Protein AF-A0AAX2A7J3-F1 (afdb_monomer_lite)

Radius of gyration: 25.39 Å; chains: 1; bounding box: 87×51×81 Å

Structure (mmCIF, N/CA/C/O backbone):
data_AF-A0AAX2A7J3-F1
#
_entry.id   AF-A0AAX2A7J3-F1
#
loop_
_atom_site.group_PDB
_atom_site.id
_atom_site.type_symbol
_atom_site.label_atom_id
_atom_site.label_alt_id
_atom_site.label_comp_id
_atom_site.label_asym_id
_atom_site.label_entity_id
_atom_site.label_seq_id
_atom_site.pdbx_PDB_ins_code
_atom_site.Cartn_x
_atom_site.Cartn_y
_atom_site.Cartn_z
_atom_site.occupancy
_atom_site.B_iso_or_equiv
_atom_site.auth_seq_id
_atom_site.auth_comp_id
_atom_site.auth_asym_id
_atom_site.auth_atom_id
_atom_site.pdbx_PDB_model_num
ATOM 1 N N . MET A 1 1 ? 52.598 5.530 -45.766 1.00 36.16 1 MET A N 1
ATOM 2 C CA . MET A 1 1 ? 51.346 6.027 -45.160 1.00 36.16 1 MET A CA 1
ATOM 3 C C . MET A 1 1 ? 50.461 4.799 -44.988 1.00 36.16 1 MET A C 1
ATOM 5 O O . MET A 1 1 ? 49.887 4.351 -45.965 1.00 36.16 1 MET A O 1
ATOM 9 N N . ASN A 1 2 ? 50.517 4.153 -43.818 1.00 30.20 2 ASN A N 1
ATOM 10 C CA . ASN A 1 2 ? 49.844 2.875 -43.555 1.00 30.20 2 ASN A CA 1
ATOM 11 C C . ASN A 1 2 ? 48.556 3.151 -42.785 1.00 30.20 2 ASN A C 1
ATOM 13 O O . ASN A 1 2 ? 48.615 3.676 -41.677 1.00 30.20 2 ASN A O 1
ATOM 17 N N . ILE A 1 3 ? 47.421 2.811 -43.386 1.00 36.00 3 ILE A N 1
ATOM 18 C CA . ILE A 1 3 ? 46.110 2.856 -42.745 1.00 36.00 3 ILE A CA 1
ATOM 19 C C . ILE A 1 3 ? 45.768 1.405 -42.419 1.00 36.00 3 ILE A C 1
ATOM 21 O O . ILE A 1 3 ? 45.544 0.596 -43.314 1.00 36.00 3 ILE A O 1
ATOM 25 N N . THR A 1 4 ? 45.839 1.058 -41.140 1.00 36.88 4 THR A N 1
ATOM 26 C CA . THR A 1 4 ? 45.544 -0.280 -40.629 1.00 36.88 4 THR A CA 1
ATOM 27 C C . THR A 1 4 ? 44.027 -0.445 -40.543 1.00 36.88 4 THR A C 1
ATOM 29 O O . THR A 1 4 ? 43.375 0.207 -39.727 1.00 36.88 4 THR A O 1
ATOM 32 N N . GLU A 1 5 ? 43.449 -1.298 -41.387 1.00 43.00 5 GLU A N 1
ATOM 33 C CA . GLU A 1 5 ? 42.042 -1.693 -41.294 1.00 43.00 5 GLU A CA 1
ATOM 34 C C . GLU A 1 5 ? 41.822 -2.505 -40.013 1.00 43.00 5 GLU A C 1
ATOM 36 O O . GLU A 1 5 ? 42.330 -3.615 -39.851 1.00 43.00 5 GLU A O 1
ATOM 41 N N . THR A 1 6 ? 41.069 -1.939 -39.071 1.00 39.34 6 THR A N 1
ATOM 42 C CA . THR A 1 6 ? 40.671 -2.643 -37.850 1.00 39.34 6 THR A CA 1
ATOM 43 C C . THR A 1 6 ? 39.382 -3.402 -38.155 1.00 39.34 6 THR A C 1
ATOM 45 O O . THR A 1 6 ? 38.297 -2.826 -38.149 1.00 39.34 6 THR A O 1
ATOM 48 N N . GLN A 1 7 ? 39.497 -4.692 -38.477 1.00 37.75 7 GLN A N 1
ATOM 49 C CA . GLN A 1 7 ? 38.345 -5.582 -38.632 1.00 37.75 7 GLN A CA 1
ATOM 50 C C . GLN A 1 7 ? 37.614 -5.728 -37.289 1.00 37.75 7 GLN A C 1
ATOM 52 O O . GLN A 1 7 ? 38.127 -6.335 -36.347 1.00 37.75 7 GLN A O 1
ATOM 57 N N . GLN A 1 8 ? 36.393 -5.198 -37.210 1.00 36.69 8 GLN A N 1
ATOM 58 C CA . GLN A 1 8 ? 35.443 -5.525 -36.151 1.00 36.69 8 GLN A CA 1
ATOM 59 C C . GLN A 1 8 ? 35.033 -6.995 -36.295 1.00 36.69 8 GLN A C 1
ATOM 61 O O . GLN A 1 8 ? 34.306 -7.372 -37.214 1.00 36.69 8 GLN A O 1
ATOM 66 N N . ARG A 1 9 ? 35.513 -7.846 -35.384 1.00 29.83 9 ARG A N 1
ATOM 67 C CA . ARG A 1 9 ? 34.986 -9.202 -35.219 1.00 29.83 9 ARG A CA 1
ATOM 68 C C . ARG A 1 9 ? 33.617 -9.110 -34.551 1.00 29.83 9 ARG A C 1
ATOM 70 O O . ARG A 1 9 ? 33.530 -8.883 -33.349 1.00 29.83 9 ARG A O 1
ATOM 77 N N . TYR A 1 10 ? 32.560 -9.321 -35.326 1.00 32.53 10 TYR A N 1
ATOM 78 C CA . TYR A 1 10 ? 31.273 -9.727 -34.778 1.00 32.53 10 TYR A CA 1
ATOM 79 C C . TYR A 1 10 ? 31.394 -11.173 -34.298 1.00 32.53 10 TYR A C 1
ATOM 81 O O . TYR A 1 10 ? 31.483 -12.101 -35.102 1.00 32.53 10 TYR A O 1
ATOM 89 N N . THR A 1 11 ? 31.421 -11.373 -32.984 1.00 35.81 11 THR A N 1
ATOM 90 C CA . THR A 1 11 ? 31.254 -12.702 -32.395 1.00 35.81 11 THR A CA 1
ATOM 91 C C . THR A 1 11 ? 29.778 -13.081 -32.515 1.00 35.81 11 THR A C 1
ATOM 93 O O . THR A 1 11 ? 28.933 -12.570 -31.784 1.00 35.81 11 THR A O 1
ATOM 96 N N . SER A 1 12 ? 29.450 -13.951 -33.469 1.00 36.78 12 SER A N 1
ATOM 97 C CA . SER A 1 12 ? 28.151 -14.617 -33.532 1.00 36.78 12 SER A CA 1
ATOM 98 C C . SER A 1 12 ? 28.036 -15.590 -32.358 1.00 36.78 12 SER A C 1
ATOM 100 O O . SER A 1 12 ? 28.704 -16.626 -32.351 1.00 36.78 12 SER A O 1
ATOM 102 N N . TYR A 1 13 ? 27.197 -15.288 -31.371 1.00 36.50 13 TYR A N 1
ATOM 103 C CA . TYR A 1 13 ? 26.818 -16.285 -30.376 1.00 36.50 13 TYR A CA 1
ATOM 104 C C . TYR A 1 13 ? 25.840 -17.265 -31.028 1.00 36.50 13 TYR A C 1
ATOM 106 O O . TYR A 1 13 ? 24.673 -16.947 -31.243 1.00 36.50 13 TYR A O 1
ATOM 114 N N . GLN A 1 14 ? 26.327 -18.458 -31.377 1.00 34.16 14 GLN A N 1
ATOM 115 C CA . GLN A 1 14 ? 25.453 -19.607 -31.583 1.00 34.16 14 GLN A CA 1
ATOM 116 C C . GLN A 1 14 ? 24.886 -20.005 -30.218 1.00 34.16 14 GLN A C 1
ATOM 118 O O . GLN A 1 14 ? 25.623 -20.436 -29.331 1.00 34.16 14 GLN A O 1
ATOM 123 N N . THR A 1 15 ? 23.578 -19.852 -30.037 1.00 35.06 15 THR A N 1
ATOM 124 C CA . THR A 1 15 ? 22.843 -20.438 -28.917 1.00 35.06 15 THR A CA 1
ATOM 125 C C . THR A 1 15 ? 22.828 -21.953 -29.087 1.00 35.06 15 THR A C 1
ATOM 127 O O . THR A 1 15 ? 22.028 -22.521 -29.828 1.00 35.06 15 THR A O 1
ATOM 130 N N . GLN A 1 16 ? 23.747 -22.622 -28.399 1.00 32.16 16 GLN A N 1
ATOM 131 C CA . GLN A 1 16 ? 23.696 -24.059 -28.192 1.00 32.16 16 GLN A CA 1
ATOM 132 C C . GLN A 1 16 ? 22.588 -24.330 -27.163 1.00 32.16 16 GLN A C 1
ATOM 134 O O . GLN A 1 16 ? 22.685 -23.918 -26.007 1.00 32.16 16 GLN A O 1
ATOM 139 N N . SER A 1 17 ? 21.494 -24.956 -27.603 1.00 37.44 17 SER A N 1
ATOM 140 C CA . SER A 1 17 ? 20.408 -25.409 -26.729 1.00 37.44 17 SER A CA 1
ATOM 141 C C . SER A 1 17 ? 20.932 -26.519 -25.818 1.00 37.44 17 SER A C 1
ATOM 143 O O . SER A 1 17 ? 20.952 -27.691 -26.187 1.00 37.44 17 SER A O 1
ATOM 145 N N . ASN A 1 18 ? 21.382 -26.140 -24.624 1.00 32.19 18 ASN A N 1
ATOM 146 C CA . ASN A 1 18 ? 21.523 -27.068 -23.515 1.00 32.19 18 ASN A CA 1
ATOM 147 C C . ASN A 1 18 ? 20.191 -27.086 -22.775 1.00 32.19 18 ASN A C 1
ATOM 149 O O . ASN A 1 18 ? 19.849 -26.163 -22.038 1.00 32.19 18 ASN A O 1
ATOM 153 N N . ASN A 1 19 ? 19.431 -28.148 -23.015 1.00 43.03 19 ASN A N 1
ATOM 154 C CA . ASN A 1 19 ? 18.219 -28.472 -22.287 1.00 43.03 19 ASN A CA 1
ATOM 155 C C . ASN A 1 19 ? 18.612 -28.934 -20.868 1.00 43.03 19 ASN A C 1
ATOM 157 O O . ASN A 1 19 ? 18.653 -30.125 -20.580 1.00 43.03 19 ASN A O 1
ATOM 161 N N . SER A 1 20 ? 18.978 -27.984 -20.006 1.00 37.81 20 SER A N 1
ATOM 162 C CA . SER A 1 20 ? 19.093 -28.192 -18.564 1.00 37.81 20 SER A CA 1
ATOM 163 C C . SER A 1 20 ? 17.953 -27.444 -17.904 1.00 37.81 20 SER A C 1
ATOM 165 O O . SER A 1 20 ? 17.967 -26.219 -17.801 1.00 37.81 20 SER A O 1
ATOM 167 N N . THR A 1 21 ? 16.956 -28.198 -17.458 1.00 44.00 21 THR A N 1
ATOM 168 C CA . THR A 1 21 ? 15.844 -27.737 -16.630 1.00 44.00 21 THR A CA 1
ATOM 169 C C . THR A 1 21 ? 16.360 -27.373 -15.234 1.00 44.00 21 THR A C 1
ATOM 171 O O . THR A 1 21 ? 16.051 -28.032 -14.244 1.00 44.00 21 THR A O 1
ATOM 174 N N . SER A 1 22 ? 17.184 -26.333 -15.132 1.00 41.88 22 SER A N 1
ATOM 175 C CA . SER A 1 22 ? 17.514 -25.720 -13.849 1.00 41.88 22 SER A CA 1
ATOM 176 C C . SER A 1 22 ? 16.306 -24.899 -13.421 1.00 41.88 22 SER A C 1
ATOM 178 O O . SER A 1 22 ? 16.156 -23.743 -13.809 1.00 41.88 22 SER A O 1
ATOM 180 N N . LYS A 1 23 ? 15.404 -25.530 -12.663 1.00 42.16 23 LYS A N 1
ATOM 181 C CA . LYS A 1 23 ? 14.334 -24.832 -11.949 1.00 42.16 23 LYS A CA 1
ATOM 182 C C . LYS A 1 23 ? 14.995 -23.802 -11.032 1.00 42.16 23 LYS A C 1
ATOM 184 O O . LYS A 1 23 ? 15.674 -24.166 -10.076 1.00 42.16 23 LYS A O 1
ATOM 189 N N . THR A 1 24 ? 14.844 -22.525 -11.357 1.00 41.91 24 THR A N 1
ATOM 190 C CA . THR A 1 24 ? 15.191 -21.426 -10.459 1.00 41.91 24 THR A CA 1
ATOM 191 C C . THR A 1 24 ? 14.383 -21.569 -9.172 1.00 41.91 24 THR A C 1
ATOM 193 O O . THR A 1 24 ? 13.208 -21.928 -9.210 1.00 41.91 24 THR A O 1
ATOM 196 N N . GLN A 1 25 ? 15.014 -21.295 -8.031 1.00 42.62 25 GLN A N 1
ATOM 197 C CA . GLN A 1 25 ? 14.431 -21.443 -6.691 1.00 42.62 25 GLN A CA 1
ATOM 198 C C . GLN A 1 25 ? 13.072 -20.724 -6.556 1.00 42.62 25 GLN A C 1
ATOM 200 O O . GLN A 1 25 ? 12.123 -21.296 -6.034 1.00 42.62 25 GLN A O 1
ATOM 205 N N . SER A 1 26 ? 12.928 -19.574 -7.225 1.00 44.47 26 SER A N 1
ATOM 206 C CA . SER A 1 26 ? 11.675 -18.814 -7.358 1.00 44.47 26 SER A CA 1
ATOM 207 C C . SER A 1 26 ? 10.481 -19.609 -7.923 1.00 44.47 26 SER A C 1
ATOM 209 O O . SER A 1 26 ? 9.350 -19.374 -7.503 1.00 44.47 26 SER A O 1
ATOM 211 N N . ASN A 1 27 ? 10.694 -20.578 -8.823 1.00 42.53 27 ASN A N 1
ATOM 212 C CA . ASN A 1 27 ? 9.605 -21.416 -9.341 1.00 42.53 27 ASN A CA 1
ATOM 213 C C . ASN A 1 27 ? 9.184 -22.514 -8.353 1.00 42.53 27 ASN A C 1
ATOM 215 O O . ASN A 1 27 ? 8.027 -22.934 -8.372 1.00 42.53 27 ASN A O 1
ATOM 219 N N . ASN A 1 28 ? 10.102 -22.994 -7.509 1.00 44.81 28 ASN A N 1
ATOM 220 C CA . ASN A 1 28 ? 9.782 -23.984 -6.479 1.00 44.81 28 ASN A CA 1
ATOM 221 C C . ASN A 1 28 ? 9.029 -23.340 -5.308 1.00 44.81 28 ASN A C 1
ATOM 223 O O . ASN A 1 28 ? 8.102 -23.951 -4.782 1.00 44.81 28 ASN A O 1
ATOM 227 N N . ASP A 1 29 ? 9.362 -22.099 -4.957 1.00 47.31 29 ASP A N 1
ATOM 228 C CA . ASP A 1 29 ? 8.684 -21.364 -3.884 1.00 47.31 29 ASP A CA 1
ATOM 229 C C . ASP A 1 29 ? 7.237 -21.012 -4.289 1.00 47.31 29 ASP A C 1
ATOM 231 O O . ASP A 1 29 ? 6.301 -21.222 -3.522 1.00 47.31 29 ASP A O 1
ATOM 235 N N . PHE A 1 30 ? 7.009 -20.632 -5.554 1.00 48.50 30 PHE A N 1
ATOM 236 C CA . PHE A 1 30 ? 5.653 -20.413 -6.078 1.00 48.50 30 PHE A CA 1
ATOM 237 C C . PHE A 1 30 ? 4.845 -21.715 -6.226 1.00 48.50 30 PHE A C 1
ATOM 239 O O . PHE A 1 30 ? 3.660 -21.756 -5.901 1.00 48.50 30 PHE A O 1
ATOM 246 N N . SER A 1 31 ? 5.478 -22.803 -6.686 1.00 44.31 31 SER A N 1
ATOM 247 C CA . SER A 1 31 ? 4.795 -24.098 -6.852 1.00 44.31 31 SER A CA 1
ATOM 248 C C . SER A 1 31 ? 4.441 -24.747 -5.514 1.00 44.31 31 SER A C 1
ATOM 250 O O . SER A 1 31 ? 3.389 -25.362 -5.406 1.00 44.31 31 SER A O 1
ATOM 252 N N . SER A 1 32 ? 5.275 -24.581 -4.485 1.00 47.34 32 SER A N 1
ATOM 253 C CA . SER A 1 32 ? 4.999 -25.102 -3.139 1.00 47.34 32 SER A CA 1
ATOM 254 C C . SER A 1 32 ? 3.918 -24.299 -2.408 1.00 47.34 32 SER A C 1
ATOM 256 O O . SER A 1 32 ? 3.097 -24.884 -1.701 1.00 47.34 32 SER A O 1
ATOM 258 N N . ALA A 1 33 ? 3.839 -22.983 -2.635 1.00 50.56 33 ALA A N 1
ATOM 259 C CA . ALA A 1 33 ? 2.702 -22.174 -2.195 1.00 50.56 33 ALA A CA 1
ATOM 260 C C . ALA A 1 33 ? 1.387 -22.612 -2.874 1.00 50.56 33 ALA A C 1
ATOM 262 O O . ALA A 1 33 ? 0.342 -22.657 -2.225 1.00 50.56 33 ALA A O 1
ATOM 263 N N . LEU A 1 34 ? 1.447 -22.998 -4.154 1.00 45.81 34 LEU A N 1
ATOM 264 C CA . LEU A 1 34 ? 0.300 -23.493 -4.921 1.00 45.81 34 LEU A CA 1
ATOM 265 C C . LEU A 1 34 ? -0.106 -24.938 -4.550 1.00 45.81 34 LEU A C 1
ATOM 267 O O . LEU A 1 34 ? -1.293 -25.237 -4.480 1.00 45.81 34 LEU A O 1
ATOM 271 N N . GLU A 1 35 ? 0.841 -25.832 -4.254 1.00 45.25 35 GLU A N 1
ATOM 272 C CA . GLU A 1 35 ? 0.550 -27.199 -3.776 1.00 45.25 35 GLU A CA 1
ATOM 273 C C . GLU A 1 35 ? -0.066 -27.196 -2.370 1.00 45.25 35 GLU A C 1
ATOM 275 O O . GLU A 1 35 ? -1.023 -27.928 -2.106 1.00 45.25 35 GLU A O 1
ATOM 280 N N . ASN A 1 36 ? 0.412 -26.321 -1.477 1.00 50.69 36 ASN A N 1
ATOM 281 C CA . ASN A 1 36 ? -0.233 -26.118 -0.180 1.00 50.69 36 ASN A CA 1
ATOM 282 C C . ASN A 1 36 ? -1.675 -25.603 -0.343 1.00 50.69 36 ASN A C 1
ATOM 284 O O . ASN A 1 36 ? -2.547 -26.001 0.424 1.00 50.69 36 ASN A O 1
ATOM 288 N N . PHE A 1 37 ? -1.956 -24.787 -1.365 1.00 48.94 37 PHE A N 1
ATOM 289 C CA . PHE A 1 37 ? -3.303 -24.295 -1.672 1.00 48.94 37 PHE A CA 1
ATOM 290 C C . PHE A 1 37 ? -4.277 -25.418 -2.080 1.00 48.94 37 PHE A C 1
ATOM 292 O O . PHE A 1 37 ? -5.423 -25.425 -1.627 1.00 48.94 37 PHE A O 1
ATOM 299 N N . GLU A 1 38 ? -3.835 -26.412 -2.861 1.00 46.06 38 GLU A N 1
ATOM 300 C CA . GLU A 1 38 ? -4.679 -27.573 -3.199 1.00 46.06 38 GLU A CA 1
ATOM 301 C C . GLU A 1 38 ? -4.944 -28.484 -1.990 1.00 46.06 38 GLU A C 1
ATOM 303 O O . GLU A 1 38 ? -6.054 -29.000 -1.837 1.00 46.06 38 GLU A O 1
ATOM 308 N N . SER A 1 39 ? -3.973 -28.616 -1.079 1.00 43.72 39 SER A N 1
ATOM 309 C CA . SER A 1 39 ? -4.133 -29.375 0.169 1.00 43.72 39 SER A CA 1
ATOM 310 C C . SER A 1 39 ? -5.237 -28.805 1.073 1.00 43.72 39 SER A C 1
ATOM 312 O O . SER A 1 39 ? -5.936 -29.573 1.732 1.00 43.72 39 SER A O 1
ATOM 314 N N . TYR A 1 40 ? -5.441 -27.482 1.098 1.00 43.81 40 TYR A N 1
ATOM 315 C CA . TYR A 1 40 ? -6.506 -26.858 1.898 1.00 43.81 40 TYR A CA 1
ATOM 316 C C . TYR A 1 40 ? -7.909 -27.024 1.291 1.00 43.81 40 TYR A C 1
ATOM 318 O O . TYR A 1 40 ? -8.887 -27.022 2.037 1.00 43.81 40 TYR A O 1
ATOM 326 N N . LYS A 1 41 ? -8.037 -27.235 -0.031 1.00 46.09 41 LYS A N 1
ATOM 327 C CA . LYS A 1 41 ? -9.340 -27.507 -0.675 1.00 46.09 41 LYS A CA 1
ATOM 328 C C . LYS A 1 41 ? -9.896 -28.905 -0.375 1.00 46.09 41 LYS A C 1
ATOM 330 O O . LYS A 1 41 ? -11.092 -29.127 -0.559 1.00 46.09 41 LYS A O 1
ATOM 335 N N . ALA A 1 42 ? -9.068 -29.851 0.074 1.00 47.66 42 ALA A N 1
ATOM 336 C CA . ALA A 1 42 ? -9.488 -31.242 0.261 1.00 47.66 42 ALA A CA 1
ATOM 337 C C . ALA A 1 42 ? -10.238 -31.505 1.584 1.00 47.66 42 ALA A C 1
ATOM 339 O O . ALA A 1 42 ? -11.001 -32.468 1.667 1.00 47.66 42 ALA A O 1
ATOM 340 N N . GLU A 1 43 ? -10.089 -30.651 2.602 1.00 45.16 43 GLU A N 1
ATOM 341 C CA . GLU A 1 43 ? -10.699 -30.854 3.923 1.00 45.16 43 GLU A CA 1
ATOM 342 C C . GLU A 1 43 ? -11.678 -29.736 4.303 1.00 45.16 43 GLU A C 1
ATOM 344 O O . GLU A 1 43 ? -11.429 -28.963 5.223 1.00 45.16 43 GLU A O 1
ATOM 349 N N . LYS A 1 44 ? -12.813 -29.692 3.590 1.00 49.75 44 LYS A N 1
ATOM 350 C CA . LYS A 1 44 ? -14.176 -29.298 4.029 1.00 49.75 44 LYS A CA 1
ATOM 351 C C . LYS A 1 44 ? -14.910 -28.588 2.889 1.00 49.75 44 LYS A C 1
ATOM 353 O O . LYS A 1 44 ? -14.643 -27.431 2.614 1.00 49.75 44 LYS A O 1
ATOM 358 N N . SER A 1 45 ? -15.935 -29.225 2.330 1.00 39.66 45 SER A N 1
ATOM 359 C CA . SER A 1 45 ? -17.169 -28.496 2.004 1.00 39.66 45 SER A CA 1
ATOM 360 C C . SER A 1 45 ? -18.333 -29.476 1.877 1.00 39.66 45 SER A C 1
ATOM 362 O O . SER A 1 45 ? -18.548 -30.135 0.860 1.00 39.66 45 SER A O 1
ATOM 364 N N . THR A 1 46 ? -19.102 -29.593 2.956 1.00 46.50 46 THR A N 1
ATOM 365 C CA . THR A 1 46 ? -20.539 -29.849 2.856 1.00 46.50 46 THR A CA 1
ATOM 366 C C . THR A 1 46 ? -21.208 -28.500 2.621 1.00 46.50 46 THR A C 1
ATOM 368 O O . THR A 1 46 ? -21.408 -27.778 3.591 1.00 46.50 46 THR A O 1
ATOM 371 N N . LYS A 1 47 ? -21.510 -28.185 1.349 1.00 51.75 47 LYS A N 1
ATOM 372 C CA . LYS A 1 47 ? -22.388 -27.099 0.859 1.00 51.75 47 LYS A CA 1
ATOM 373 C C . LYS A 1 47 ? -22.552 -25.919 1.833 1.00 51.75 47 LYS A C 1
ATOM 375 O O . LYS A 1 47 ? -23.553 -25.858 2.549 1.00 51.75 47 LYS A O 1
ATOM 380 N N . ALA A 1 48 ? -21.600 -24.990 1.816 1.00 49.56 48 ALA A N 1
ATOM 381 C CA . ALA A 1 48 ? -21.819 -23.641 2.325 1.00 49.56 48 ALA A CA 1
ATOM 382 C C . ALA A 1 48 ? -22.480 -22.774 1.237 1.00 49.56 48 ALA A C 1
ATOM 384 O O . ALA A 1 48 ? -22.474 -23.111 0.051 1.00 49.56 48 ALA A O 1
ATOM 385 N N . ASP A 1 49 ? -23.142 -21.702 1.658 1.00 51.78 49 ASP A N 1
ATOM 386 C CA . ASP A 1 49 ? -23.877 -20.788 0.789 1.00 51.78 49 ASP A CA 1
ATOM 387 C C . ASP A 1 49 ? -22.902 -20.117 -0.198 1.00 51.78 49 ASP A C 1
ATOM 389 O O . ASP A 1 49 ? -21.875 -19.584 0.209 1.00 51.78 49 ASP A O 1
ATOM 393 N N . SER A 1 50 ? -23.195 -20.125 -1.502 1.00 55.94 50 SER A N 1
ATOM 394 C CA . SER A 1 50 ? -22.249 -19.712 -2.570 1.00 55.94 50 SER A CA 1
ATOM 395 C C . SER A 1 50 ? -21.619 -18.313 -2.415 1.00 55.94 50 SER A C 1
ATOM 397 O O . SER A 1 50 ? -20.578 -18.036 -3.004 1.00 55.94 50 SER A O 1
ATOM 399 N N . LYS A 1 51 ? -22.235 -17.425 -1.624 1.00 59.25 51 LYS A N 1
ATOM 400 C CA . LYS A 1 51 ? -21.705 -16.088 -1.306 1.00 59.25 51 LYS A CA 1
ATOM 401 C C . LYS A 1 51 ? -20.669 -16.093 -0.181 1.00 59.25 51 LYS A C 1
ATOM 403 O O . LYS A 1 51 ? -19.807 -15.222 -0.157 1.00 59.25 51 LYS A O 1
ATOM 408 N N . GLU A 1 52 ? -20.780 -17.034 0.750 1.00 60.81 52 GLU A N 1
ATOM 409 C CA . GLU A 1 52 ? -19.831 -17.223 1.849 1.00 60.81 52 GLU A CA 1
ATOM 410 C C . GLU A 1 52 ? -18.529 -17.828 1.307 1.00 60.81 52 GLU A C 1
ATOM 412 O O . GLU A 1 52 ? -17.451 -17.327 1.608 1.00 60.81 52 GLU A O 1
ATOM 417 N N . GLU A 1 53 ? -18.633 -18.792 0.382 1.00 63.25 53 GLU A N 1
ATOM 418 C CA . GLU A 1 53 ? -17.471 -19.353 -0.324 1.00 63.25 53 GLU A CA 1
ATOM 419 C C . GLU A 1 53 ? -16.727 -18.296 -1.173 1.00 63.25 53 GLU A C 1
ATOM 421 O O . GLU A 1 53 ? -15.500 -18.248 -1.136 1.00 63.25 53 GLU A O 1
ATOM 426 N N . GLU A 1 54 ? -17.425 -17.397 -1.888 1.00 62.09 54 GLU A N 1
ATOM 427 C CA . GLU A 1 54 ? -16.771 -16.320 -2.666 1.00 62.09 54 GLU A CA 1
ATOM 428 C C . GLU A 1 54 ? -16.047 -15.298 -1.768 1.00 62.09 54 GLU A C 1
ATOM 430 O O . GLU A 1 54 ? -14.958 -14.820 -2.104 1.00 62.09 54 GLU A O 1
ATOM 435 N N . TYR A 1 55 ? -16.653 -14.946 -0.629 1.00 66.31 55 TYR A N 1
ATOM 436 C CA . TYR A 1 55 ? -16.052 -14.038 0.349 1.00 66.31 55 TYR A CA 1
ATOM 437 C C . TYR A 1 55 ? -14.770 -14.635 0.938 1.00 66.31 55 TYR A C 1
ATOM 439 O O . TYR A 1 55 ? -13.737 -13.958 0.980 1.00 66.31 55 TYR A O 1
ATOM 447 N N . ASP A 1 56 ? -14.814 -15.916 1.301 1.00 79.38 56 ASP A N 1
ATOM 448 C CA . ASP A 1 56 ? -13.652 -16.642 1.799 1.00 79.38 56 ASP A CA 1
ATOM 449 C C . ASP A 1 56 ? -12.553 -16.737 0.732 1.00 79.38 56 ASP A C 1
ATOM 451 O O . ASP A 1 56 ? -11.398 -16.427 1.024 1.00 79.38 56 ASP A O 1
ATOM 455 N N . GLU A 1 57 ? -12.875 -17.062 -0.526 1.00 84.31 57 GLU A N 1
ATOM 456 C CA . GLU A 1 57 ? -11.877 -17.139 -1.606 1.00 84.31 57 GLU A CA 1
ATOM 457 C C . GLU A 1 57 ? -11.182 -15.790 -1.869 1.00 84.31 57 GLU A C 1
ATOM 459 O O . GLU A 1 57 ? -9.955 -15.742 -2.021 1.00 84.31 57 GLU A O 1
ATOM 464 N N . LYS A 1 58 ? -11.925 -14.674 -1.870 1.00 86.56 58 LYS A N 1
ATOM 465 C CA . LYS A 1 58 ? -11.334 -13.334 -2.025 1.00 86.56 58 LYS A CA 1
ATOM 466 C C . LYS A 1 58 ? -10.455 -12.966 -0.841 1.00 86.56 58 LYS A C 1
ATOM 468 O O . LYS A 1 58 ? -9.339 -12.488 -1.044 1.00 86.56 58 LYS A O 1
ATOM 473 N N . TYR A 1 59 ? -10.914 -13.204 0.383 1.00 87.81 59 TYR A N 1
ATOM 474 C CA . TYR A 1 59 ? -10.105 -12.923 1.562 1.00 87.81 59 TYR A CA 1
ATOM 475 C C . TYR A 1 59 ? -8.803 -13.738 1.559 1.00 87.81 59 TYR A C 1
ATOM 477 O O . TYR A 1 59 ? -7.732 -13.179 1.795 1.00 87.81 59 TYR A O 1
ATOM 485 N N . GLN A 1 60 ? -8.857 -15.026 1.194 1.00 91.94 60 GLN A N 1
ATOM 486 C CA . GLN A 1 60 ? -7.659 -15.864 1.058 1.00 91.94 60 GLN A CA 1
ATOM 487 C C . GLN A 1 60 ? -6.699 -15.340 -0.018 1.00 91.94 60 GLN A C 1
ATOM 489 O O . GLN A 1 60 ? -5.489 -15.309 0.208 1.00 91.94 60 GLN A O 1
ATOM 494 N N . LEU A 1 61 ? -7.209 -14.869 -1.163 1.00 94.06 61 LEU A N 1
ATOM 495 C CA . LEU A 1 61 ? -6.378 -14.226 -2.185 1.00 94.06 61 LEU A CA 1
ATOM 496 C C . LEU A 1 61 ? -5.693 -12.963 -1.645 1.00 94.06 61 LEU A C 1
ATOM 498 O O . LEU A 1 61 ? -4.496 -12.769 -1.860 1.00 94.06 61 LEU A O 1
ATOM 502 N N . GLY A 1 62 ? -6.432 -12.114 -0.931 1.00 94.94 62 GLY A N 1
ATOM 503 C CA . GLY A 1 62 ? -5.879 -10.926 -0.281 1.00 94.94 62 GLY A CA 1
ATOM 504 C C . GLY A 1 62 ? -4.802 -11.277 0.742 1.00 94.94 62 GLY A C 1
ATOM 505 O O . GLY A 1 62 ? -3.747 -10.648 0.770 1.00 94.94 62 GLY A O 1
ATOM 506 N N . LEU A 1 63 ? -5.030 -12.320 1.541 1.00 94.00 63 LEU A N 1
ATOM 507 C CA . LEU A 1 63 ? -4.085 -12.793 2.546 1.00 94.00 63 LEU A CA 1
ATOM 508 C C . LEU A 1 63 ? -2.806 -13.341 1.903 1.00 94.00 63 LEU A C 1
ATOM 510 O O . LEU A 1 63 ? -1.711 -13.026 2.362 1.00 94.00 63 LEU A O 1
ATOM 514 N N . LEU A 1 64 ? -2.925 -14.107 0.816 1.00 94.19 64 LEU A N 1
ATOM 515 C CA . LEU A 1 64 ? -1.779 -14.578 0.036 1.00 94.19 64 LEU A CA 1
ATOM 516 C C . LEU A 1 64 ? -0.959 -13.400 -0.501 1.00 94.19 64 LEU A C 1
ATOM 518 O O . LEU A 1 64 ? 0.261 -13.366 -0.346 1.00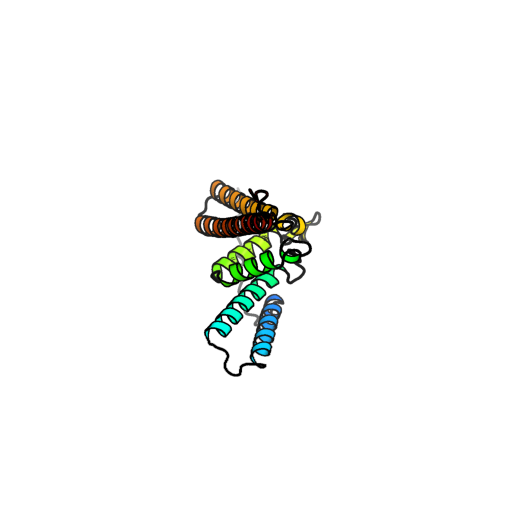 94.19 64 LEU A O 1
ATOM 522 N N . ARG A 1 65 ? -1.636 -12.399 -1.069 1.00 94.25 65 ARG A N 1
ATOM 523 C CA . ARG A 1 65 ? -1.011 -11.173 -1.582 1.00 94.25 65 ARG A CA 1
ATOM 524 C C . ARG A 1 65 ? -0.314 -10.367 -0.489 1.00 94.25 65 ARG A C 1
ATOM 526 O O . ARG A 1 65 ? 0.794 -9.887 -0.708 1.00 94.25 65 ARG A O 1
ATOM 533 N N . TYR A 1 66 ? -0.943 -10.250 0.677 1.00 93.50 66 TYR A N 1
ATOM 534 C CA . TYR A 1 66 ? -0.389 -9.591 1.856 1.00 93.50 66 TYR A CA 1
ATOM 535 C C . TYR A 1 66 ? 0.851 -10.321 2.388 1.00 93.50 66 TYR A C 1
ATOM 537 O O . TYR A 1 66 ? 1.859 -9.690 2.698 1.00 93.50 66 TYR A O 1
ATOM 545 N N . ASN A 1 67 ? 0.802 -11.652 2.459 1.00 91.06 67 ASN A N 1
ATOM 546 C CA . ASN A 1 67 ? 1.906 -12.469 2.957 1.00 91.06 67 ASN A CA 1
ATOM 547 C C . ASN A 1 67 ? 3.125 -12.451 2.028 1.00 91.06 67 ASN A C 1
ATOM 549 O O . ASN A 1 67 ? 4.238 -12.603 2.516 1.00 91.06 67 ASN A O 1
ATOM 553 N N . ALA A 1 68 ? 2.952 -12.200 0.728 1.00 89.06 68 ALA A N 1
ATOM 554 C CA . ALA A 1 68 ? 4.079 -12.030 -0.191 1.00 89.06 68 ALA A CA 1
ATOM 555 C C . ALA A 1 68 ? 4.985 -10.842 0.192 1.00 89.06 68 ALA A C 1
ATOM 557 O O . ALA A 1 68 ? 6.197 -10.911 0.009 1.00 89.06 68 ALA A O 1
ATOM 558 N N . PHE A 1 69 ? 4.432 -9.788 0.807 1.00 87.38 69 PHE A N 1
ATOM 559 C CA . PHE A 1 69 ? 5.218 -8.673 1.362 1.00 87.38 69 PHE A CA 1
ATOM 560 C C . PHE A 1 69 ? 6.007 -9.054 2.626 1.00 87.38 69 PHE A C 1
ATOM 562 O O . PHE A 1 69 ? 6.793 -8.255 3.138 1.00 87.38 69 PHE A O 1
ATOM 569 N N . GLN A 1 70 ? 5.761 -10.256 3.151 1.00 82.00 70 GLN A N 1
ATOM 570 C CA . GLN A 1 70 ? 6.343 -10.787 4.379 1.00 82.00 70 GLN A CA 1
ATOM 571 C C . GLN A 1 70 ? 7.201 -12.048 4.156 1.00 82.00 70 GLN A C 1
ATOM 573 O O . GLN A 1 70 ? 7.690 -12.642 5.121 1.00 82.00 70 GLN A O 1
ATOM 578 N N . ASP A 1 71 ? 7.379 -12.471 2.900 1.00 74.50 71 ASP A N 1
ATOM 579 C CA . ASP A 1 71 ? 8.076 -13.706 2.538 1.00 74.50 71 ASP A CA 1
ATOM 580 C C . ASP A 1 71 ? 9.550 -13.464 2.142 1.00 74.50 71 ASP A C 1
ATOM 582 O O . ASP A 1 71 ? 9.975 -12.353 1.805 1.00 74.50 71 ASP A O 1
ATOM 586 N N . GLY A 1 72 ? 10.370 -14.517 2.195 1.00 62.50 72 GLY A N 1
ATOM 587 C CA . GLY A 1 72 ? 11.740 -14.501 1.674 1.00 62.50 72 GLY A CA 1
ATOM 588 C C . GLY A 1 72 ? 12.694 -13.556 2.414 1.00 62.50 72 GLY A C 1
ATOM 589 O O . GLY A 1 72 ? 13.564 -12.947 1.796 1.00 62.50 72 GLY A O 1
ATOM 590 N N . GLY A 1 73 ? 12.528 -13.399 3.732 1.00 64.94 73 GLY A N 1
ATOM 591 C CA . GLY A 1 73 ? 13.342 -12.500 4.564 1.00 64.94 73 GLY A CA 1
ATOM 592 C C . GLY A 1 73 ? 12.902 -11.031 4.531 1.00 64.94 73 GLY A C 1
ATOM 593 O O . GLY A 1 73 ? 13.417 -10.227 5.311 1.00 64.94 73 GLY A O 1
ATOM 594 N N . ASN A 1 74 ? 11.919 -10.684 3.697 1.00 68.75 74 ASN A N 1
ATOM 595 C CA . ASN A 1 74 ? 11.270 -9.381 3.725 1.00 68.75 74 ASN A CA 1
ATOM 596 C C . ASN A 1 74 ? 10.270 -9.383 4.872 1.00 68.75 74 ASN A C 1
ATOM 598 O O . ASN A 1 74 ? 9.210 -9.967 4.758 1.00 68.75 74 ASN A O 1
ATOM 602 N N . LYS A 1 75 ? 10.600 -8.763 6.001 1.00 81.75 75 LYS A N 1
ATOM 603 C CA . LYS A 1 75 ? 9.670 -8.613 7.129 1.00 81.75 75 LYS A CA 1
ATOM 604 C C . LYS A 1 75 ? 9.133 -7.193 7.202 1.00 81.75 75 LYS A C 1
ATOM 606 O O . LYS A 1 75 ? 9.282 -6.500 8.203 1.00 81.75 75 LYS A O 1
ATOM 611 N N . TRP A 1 76 ? 8.585 -6.708 6.094 1.00 86.56 76 TRP A N 1
ATOM 612 C CA . TRP A 1 76 ? 8.298 -5.281 5.962 1.00 86.56 76 TRP A CA 1
ATOM 613 C C . TRP A 1 76 ? 7.220 -4.782 6.917 1.00 86.56 76 TRP A C 1
ATOM 615 O O . TRP A 1 76 ? 7.266 -3.627 7.330 1.00 86.56 76 TRP A O 1
ATOM 625 N N . PHE A 1 77 ? 6.292 -5.655 7.306 1.00 89.62 77 PHE A N 1
ATOM 626 C CA . PHE A 1 77 ? 5.234 -5.316 8.249 1.00 89.62 77 PHE A CA 1
ATOM 627 C C . PHE A 1 77 ? 5.541 -5.705 9.700 1.00 89.62 77 PHE A C 1
ATOM 629 O O . PHE A 1 77 ? 4.697 -5.483 10.568 1.00 89.62 77 PHE A O 1
ATOM 636 N N . GLU A 1 78 ? 6.746 -6.196 9.999 1.00 87.25 78 GLU A N 1
ATOM 637 C CA . GLU A 1 78 ? 7.184 -6.419 11.380 1.00 87.25 78 GLU A CA 1
ATOM 638 C C . GLU A 1 78 ? 7.311 -5.068 12.110 1.00 87.25 78 GLU A C 1
ATOM 640 O O . GLU A 1 78 ? 7.937 -4.119 11.633 1.00 87.25 78 GLU A O 1
ATOM 645 N N . ASN A 1 79 ? 6.687 -4.970 13.281 1.00 85.69 79 ASN A N 1
ATOM 646 C CA . ASN A 1 79 ? 6.488 -3.765 14.085 1.00 85.69 79 ASN A CA 1
ATOM 647 C C . ASN A 1 79 ? 5.727 -2.620 13.384 1.00 85.69 79 ASN A C 1
ATOM 649 O O . ASN A 1 79 ? 5.770 -1.476 13.859 1.00 85.69 79 ASN A O 1
ATOM 653 N N . SER A 1 80 ? 5.010 -2.912 12.297 1.00 91.94 80 SER A N 1
ATOM 654 C CA . SER A 1 80 ? 4.205 -1.936 11.552 1.00 91.94 80 SER A CA 1
ATOM 655 C C . SER A 1 80 ? 2.825 -1.693 12.175 1.00 91.94 80 SER A C 1
ATOM 657 O O . SER A 1 80 ? 2.412 -2.371 13.121 1.00 91.94 80 SER A O 1
ATOM 659 N N . VAL A 1 81 ? 2.083 -0.736 11.617 1.00 90.81 81 VAL A N 1
ATOM 660 C CA . VAL A 1 81 ? 0.665 -0.514 11.924 1.00 90.81 81 VAL A CA 1
ATOM 661 C C . VAL A 1 81 ? -0.183 -1.755 11.637 1.00 90.81 81 VAL A C 1
ATOM 663 O O . VAL A 1 81 ? -1.060 -2.075 12.426 1.00 90.81 81 VAL A O 1
ATOM 666 N N . PHE A 1 82 ? 0.143 -2.524 10.594 1.00 91.50 82 PHE A N 1
ATOM 667 C CA . PHE A 1 82 ? -0.597 -3.732 10.216 1.00 91.50 82 PHE A CA 1
ATOM 668 C C . PHE A 1 82 ? -0.387 -4.907 11.178 1.00 91.50 82 PHE A C 1
ATOM 670 O O . PHE A 1 82 ? -1.180 -5.842 11.200 1.00 91.50 82 PHE A O 1
ATOM 677 N N . GLU A 1 83 ? 0.687 -4.905 11.966 1.00 88.19 83 GLU A N 1
ATOM 678 C CA . GLU A 1 83 ? 0.855 -5.903 13.026 1.00 88.19 83 GLU A CA 1
ATOM 679 C C . GLU A 1 83 ? 0.089 -5.498 14.293 1.00 88.19 83 GLU A C 1
ATOM 681 O O . GLU A 1 83 ? -0.521 -6.341 14.954 1.00 88.19 83 GLU A O 1
ATOM 686 N N . LYS A 1 84 ? 0.093 -4.198 14.611 1.00 87.94 84 LYS A N 1
ATOM 687 C CA . LYS A 1 84 ? -0.495 -3.637 15.838 1.00 87.94 84 LYS A CA 1
ATOM 688 C C . LYS A 1 84 ? -2.012 -3.470 15.760 1.00 87.94 84 LYS A C 1
ATOM 690 O O . LYS A 1 84 ? -2.675 -3.569 16.789 1.00 87.94 84 LYS A O 1
ATOM 695 N N . ASP A 1 85 ? -2.543 -3.220 14.569 1.00 86.38 85 ASP A N 1
ATOM 696 C CA . ASP A 1 85 ? -3.959 -2.990 14.309 1.00 86.38 85 ASP A CA 1
ATOM 697 C C . ASP A 1 85 ? -4.501 -4.033 13.319 1.00 86.38 85 ASP A C 1
ATOM 699 O O . ASP A 1 85 ? -4.190 -4.036 12.124 1.00 86.38 85 ASP A O 1
ATOM 703 N N . GLN A 1 86 ? -5.331 -4.941 13.839 1.00 87.38 86 GLN A N 1
ATOM 704 C CA . GLN A 1 86 ? -5.950 -5.996 13.037 1.00 87.38 86 GLN A CA 1
ATOM 705 C C . GLN A 1 86 ? -7.012 -5.462 12.073 1.00 87.38 86 GLN A C 1
ATOM 707 O O . GLN A 1 86 ? -7.223 -6.076 11.029 1.00 87.38 86 GLN A O 1
ATOM 712 N N . ASN A 1 87 ? -7.654 -4.328 12.368 1.00 89.69 87 ASN A N 1
ATOM 713 C CA . ASN A 1 87 ? -8.611 -3.724 11.446 1.00 89.69 87 ASN A CA 1
ATOM 714 C C . ASN A 1 87 ? -7.873 -3.159 10.234 1.00 89.69 87 ASN A C 1
ATOM 716 O O . ASN A 1 87 ? -8.215 -3.517 9.109 1.00 89.69 87 ASN A O 1
ATOM 720 N N . ALA A 1 88 ? -6.792 -2.402 10.451 1.00 88.94 88 ALA A N 1
ATOM 721 C CA . ALA A 1 88 ? -5.948 -1.892 9.370 1.00 88.94 88 ALA A CA 1
ATOM 722 C C . ALA A 1 88 ? -5.404 -3.026 8.496 1.00 88.94 88 ALA A C 1
ATOM 724 O O . ALA A 1 88 ? -5.404 -2.938 7.267 1.00 88.94 88 ALA A O 1
ATOM 725 N N . LYS A 1 89 ? -4.972 -4.126 9.124 1.00 92.56 89 LYS A N 1
ATOM 726 C CA . LYS A 1 89 ? -4.526 -5.327 8.415 1.00 92.56 89 LYS A CA 1
ATOM 727 C C . LYS A 1 89 ? -5.628 -5.936 7.553 1.00 92.56 89 LYS A C 1
ATOM 729 O O . LYS A 1 89 ? -5.388 -6.210 6.380 1.00 92.56 89 LYS A O 1
ATOM 734 N N . ASN A 1 90 ? -6.810 -6.162 8.120 1.00 91.81 90 ASN A N 1
ATOM 735 C CA . ASN A 1 90 ? -7.915 -6.818 7.424 1.00 91.81 90 ASN A CA 1
ATOM 736 C C . ASN A 1 90 ? -8.467 -5.948 6.290 1.00 91.81 90 ASN A C 1
ATOM 738 O O . ASN A 1 90 ? -8.700 -6.453 5.194 1.00 91.81 90 ASN A O 1
ATOM 742 N N . GLU A 1 91 ? -8.605 -4.641 6.512 1.00 93.62 91 GLU A N 1
ATOM 743 C CA . GLU A 1 91 ? -8.988 -3.685 5.471 1.00 93.62 91 GLU A CA 1
ATOM 744 C C . GLU A 1 91 ? -7.963 -3.663 4.337 1.00 93.62 91 GLU A C 1
ATOM 746 O O . GLU A 1 91 ? -8.335 -3.678 3.166 1.00 93.62 91 GLU A O 1
ATOM 751 N N . PHE A 1 92 ? -6.666 -3.714 4.654 1.00 94.56 92 PHE A N 1
ATOM 752 C CA . PHE A 1 92 ? -5.640 -3.769 3.620 1.00 94.56 92 PHE A CA 1
ATOM 753 C C . PHE A 1 92 ? -5.625 -5.112 2.873 1.00 94.56 92 PHE A C 1
ATOM 755 O O . PHE A 1 92 ? -5.492 -5.127 1.653 1.00 94.56 92 PHE A O 1
ATOM 762 N N . ILE A 1 93 ? -5.845 -6.240 3.554 1.00 94.50 93 ILE A N 1
ATOM 763 C CA . ILE A 1 93 ? -6.051 -7.552 2.913 1.00 94.50 93 ILE A CA 1
ATOM 764 C C . ILE A 1 93 ? -7.240 -7.500 1.942 1.00 94.50 93 ILE A C 1
ATOM 766 O O . ILE A 1 93 ? -7.132 -7.975 0.810 1.00 94.50 93 ILE A O 1
ATOM 770 N N . ASN A 1 94 ? -8.348 -6.881 2.351 1.00 93.88 94 ASN A N 1
ATOM 771 C CA . ASN A 1 94 ? -9.533 -6.703 1.514 1.00 93.88 94 ASN A CA 1
ATOM 772 C C . ASN A 1 94 ? -9.276 -5.762 0.333 1.00 93.88 94 ASN A C 1
ATOM 774 O O . ASN A 1 94 ? -9.759 -5.999 -0.772 1.00 93.88 94 ASN A O 1
ATOM 778 N N . TYR A 1 95 ? -8.499 -4.701 0.529 1.00 95.44 95 TYR A N 1
ATOM 779 C CA . TYR A 1 95 ? -8.056 -3.852 -0.570 1.00 95.44 95 TYR A CA 1
ATOM 780 C C . TYR A 1 95 ? -7.247 -4.669 -1.584 1.00 95.44 95 TYR A C 1
ATOM 782 O O . TYR A 1 95 ? -7.574 -4.697 -2.771 1.00 95.44 95 TYR A O 1
ATOM 790 N N . LEU A 1 96 ? -6.254 -5.425 -1.107 1.00 95.50 96 LEU A N 1
ATOM 791 C CA . LEU A 1 96 ? -5.398 -6.258 -1.946 1.00 95.50 96 LEU A CA 1
ATOM 792 C C . LEU A 1 96 ? -6.169 -7.354 -2.677 1.00 95.50 96 LEU A C 1
ATOM 794 O O . LEU A 1 96 ? -5.783 -7.683 -3.794 1.00 95.50 96 LEU A O 1
ATOM 798 N N . SER A 1 97 ? -7.227 -7.931 -2.102 1.00 95.38 97 SER A N 1
ATOM 799 C CA . SER A 1 97 ? -8.026 -8.965 -2.774 1.00 95.38 97 SER A CA 1
ATOM 800 C C . SER A 1 97 ? -8.844 -8.428 -3.947 1.00 95.38 97 SER A C 1
ATOM 802 O O . SER A 1 97 ? -9.050 -9.147 -4.925 1.00 95.38 97 SER A O 1
ATOM 804 N N . ASN A 1 98 ? -9.267 -7.165 -3.877 1.00 94.56 98 ASN A N 1
ATOM 805 C CA . ASN A 1 98 ? -10.086 -6.526 -4.906 1.00 94.56 98 ASN A CA 1
ATOM 806 C C . ASN A 1 98 ? -9.272 -5.973 -6.083 1.00 94.56 98 ASN A C 1
ATOM 808 O O . ASN A 1 98 ? -9.850 -5.652 -7.122 1.00 94.56 98 ASN A O 1
ATOM 812 N N . LEU A 1 99 ? -7.945 -5.884 -5.955 1.00 95.56 99 LEU A N 1
ATOM 813 C CA . LEU A 1 99 ? -7.090 -5.429 -7.046 1.00 95.56 99 LEU A CA 1
ATOM 814 C C . LEU A 1 99 ? -7.064 -6.433 -8.214 1.00 95.56 99 LEU A C 1
ATOM 816 O O . LEU A 1 99 ? -6.937 -7.649 -7.997 1.00 95.56 99 LEU A O 1
ATOM 820 N N . PRO A 1 100 ? -7.065 -5.954 -9.468 1.00 96.00 100 PRO A N 1
ATOM 821 C CA . PRO A 1 100 ? -6.591 -6.736 -10.601 1.00 96.00 100 PRO A CA 1
ATOM 822 C C . PRO A 1 100 ? -5.192 -7.313 -10.335 1.00 96.00 100 PRO A C 1
ATOM 824 O O . PRO A 1 100 ? -4.378 -6.727 -9.620 1.00 96.00 100 PRO A O 1
ATOM 827 N N . VAL A 1 101 ? -4.893 -8.480 -10.915 1.00 94.44 101 VAL A N 1
ATOM 828 C CA . VAL A 1 101 ? -3.575 -9.127 -10.752 1.00 94.44 101 VAL A CA 1
ATOM 829 C C . VAL A 1 101 ? -2.447 -8.200 -11.206 1.00 94.44 101 VAL A C 1
ATOM 831 O O . VAL A 1 101 ? -1.424 -8.122 -10.535 1.00 94.44 101 VAL A O 1
ATOM 834 N N . GLU A 1 102 ? -2.644 -7.486 -12.314 1.00 95.12 102 GLU A N 1
ATOM 835 C CA . GLU A 1 102 ? -1.672 -6.533 -12.856 1.00 95.12 102 GLU A CA 1
ATOM 836 C C . GLU A 1 102 ? -1.355 -5.406 -11.863 1.00 95.12 102 GLU A C 1
ATOM 838 O O . GLU A 1 102 ? -0.187 -5.171 -11.560 1.00 95.12 102 GLU A O 1
ATOM 843 N N . ASP A 1 103 ? -2.381 -4.794 -11.270 1.00 96.81 103 ASP A N 1
ATOM 844 C CA . ASP A 1 103 ? -2.224 -3.716 -10.287 1.00 96.81 103 ASP A CA 1
ATOM 845 C C . ASP A 1 103 ? -1.512 -4.185 -9.025 1.00 96.81 103 ASP A C 1
ATOM 847 O O . ASP A 1 103 ? -0.581 -3.537 -8.540 1.00 96.81 103 ASP A O 1
ATOM 851 N N . TYR A 1 104 ? -1.893 -5.360 -8.521 1.00 95.69 104 TYR A N 1
ATOM 852 C CA . TYR A 1 104 ? -1.188 -5.978 -7.407 1.00 95.69 104 TYR A CA 1
ATOM 853 C C . TYR A 1 104 ? 0.295 -6.207 -7.737 1.00 95.69 104 TYR A C 1
ATOM 855 O O . TYR A 1 104 ? 1.163 -5.872 -6.930 1.00 95.69 104 TYR A O 1
ATOM 863 N N . MET A 1 105 ? 0.604 -6.740 -8.923 1.00 93.75 105 MET A N 1
ATOM 864 C CA . MET A 1 105 ? 1.982 -7.007 -9.343 1.00 93.75 105 MET A CA 1
ATOM 865 C C . MET A 1 105 ? 2.801 -5.722 -9.493 1.00 93.75 105 MET A C 1
ATOM 867 O O . MET A 1 105 ? 3.979 -5.712 -9.134 1.00 93.75 105 MET A O 1
ATOM 871 N N . LEU A 1 106 ? 2.194 -4.635 -9.972 1.00 93.12 106 LEU A N 1
ATOM 872 C CA . LEU A 1 106 ? 2.842 -3.328 -10.079 1.00 93.12 106 LEU A CA 1
ATOM 873 C C . LEU A 1 106 ? 3.142 -2.724 -8.704 1.00 93.12 106 LEU A C 1
ATOM 875 O O . LEU A 1 106 ? 4.271 -2.286 -8.468 1.00 93.12 106 LEU A O 1
ATOM 879 N N . ILE A 1 107 ? 2.181 -2.761 -7.775 1.00 92.75 107 ILE A N 1
ATOM 880 C CA . ILE A 1 107 ? 2.396 -2.336 -6.382 1.00 92.75 107 ILE A CA 1
ATOM 881 C C . ILE A 1 107 ? 3.499 -3.182 -5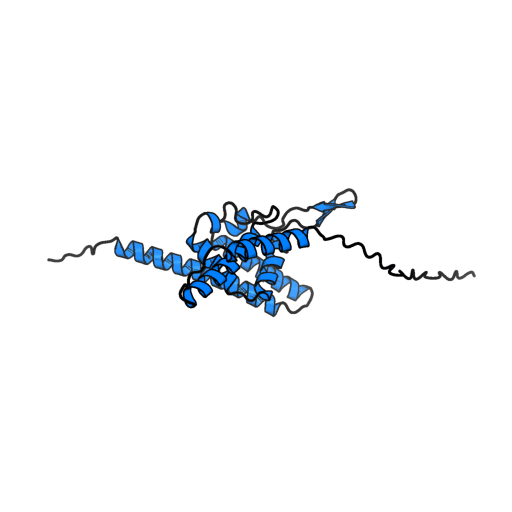.740 1.00 92.75 107 ILE A C 1
ATOM 883 O O . ILE A 1 107 ? 4.427 -2.637 -5.141 1.00 92.75 107 ILE A O 1
ATOM 887 N N . ASN A 1 108 ? 3.447 -4.503 -5.915 1.00 90.81 108 ASN A N 1
ATOM 888 C CA . ASN A 1 108 ? 4.441 -5.413 -5.361 1.00 90.81 108 ASN A CA 1
ATOM 889 C C . ASN A 1 108 ? 5.846 -5.145 -5.911 1.00 90.81 108 ASN A C 1
ATOM 891 O O . ASN A 1 108 ? 6.796 -4.982 -5.147 1.00 90.81 108 ASN A O 1
ATOM 895 N N . GLY A 1 109 ? 5.984 -5.017 -7.232 1.00 88.50 109 GLY A N 1
ATOM 896 C CA . GLY A 1 109 ? 7.259 -4.688 -7.869 1.00 88.50 109 GLY A CA 1
ATOM 897 C C . GLY A 1 109 ? 7.828 -3.355 -7.380 1.00 88.50 109 GLY A C 1
ATOM 898 O O . GLY A 1 109 ? 9.028 -3.246 -7.124 1.00 88.50 109 GLY A O 1
ATOM 899 N N . LYS A 1 110 ? 6.969 -2.352 -7.173 1.00 87.12 110 LYS A N 1
ATOM 900 C CA . LYS A 1 110 ? 7.361 -1.038 -6.653 1.00 87.12 110 LYS A CA 1
ATOM 901 C C . LYS A 1 110 ? 7.849 -1.110 -5.204 1.00 87.12 110 LYS A C 1
ATOM 903 O O . LYS A 1 110 ? 8.918 -0.568 -4.905 1.00 87.12 110 LYS A O 1
ATOM 908 N N . LEU A 1 111 ? 7.136 -1.821 -4.333 1.00 89.06 111 LEU A N 1
ATOM 909 C CA . LEU A 1 111 ? 7.561 -2.064 -2.952 1.00 89.06 111 LEU A CA 1
ATOM 910 C C . LEU A 1 111 ? 8.907 -2.801 -2.920 1.00 89.06 111 LEU A C 1
ATOM 912 O O . LEU A 1 111 ? 9.846 -2.322 -2.294 1.00 89.06 111 LEU A O 1
ATOM 916 N N . HIS A 1 112 ? 9.074 -3.876 -3.696 1.00 85.81 112 HIS A N 1
ATOM 917 C CA . HIS A 1 112 ? 10.363 -4.572 -3.811 1.00 85.81 112 HIS A CA 1
ATOM 918 C C . HIS A 1 112 ? 11.487 -3.678 -4.337 1.00 85.81 112 HIS A C 1
ATOM 920 O O . HIS A 1 112 ? 12.622 -3.798 -3.885 1.00 85.81 112 HIS A O 1
ATOM 926 N N . SER A 1 113 ? 11.203 -2.763 -5.262 1.00 82.88 113 SER A N 1
ATOM 927 C CA . SER A 1 113 ? 12.232 -1.865 -5.793 1.00 82.88 113 SER A CA 1
ATOM 928 C C . SER A 1 113 ? 12.710 -0.807 -4.788 1.00 82.88 113 SER A C 1
ATOM 930 O O . SER A 1 113 ? 13.864 -0.389 -4.858 1.00 82.88 113 SER A O 1
ATOM 932 N N . SER A 1 114 ? 11.845 -0.380 -3.865 1.00 85.44 114 SER A N 1
ATOM 933 C CA . SER A 1 114 ? 12.108 0.717 -2.916 1.00 85.44 114 SER A CA 1
ATOM 934 C C . SER A 1 114 ? 12.519 0.218 -1.524 1.00 85.44 114 SER A C 1
ATOM 936 O O . SER A 1 114 ? 13.374 0.813 -0.865 1.00 85.44 114 SER A O 1
ATOM 938 N N . LEU A 1 115 ? 11.943 -0.903 -1.093 1.00 86.25 115 LEU A N 1
ATOM 939 C CA . LEU A 1 115 ? 12.136 -1.527 0.217 1.00 86.25 115 LEU A CA 1
ATOM 940 C C . LEU A 1 115 ? 12.935 -2.825 0.155 1.00 86.25 115 LEU A C 1
ATOM 942 O O . LEU A 1 115 ? 13.292 -3.359 1.202 1.00 86.25 115 LEU A O 1
ATOM 946 N N . GLY A 1 116 ? 13.192 -3.360 -1.039 1.00 78.75 116 GLY A N 1
ATOM 947 C CA . GLY A 1 116 ? 14.056 -4.516 -1.240 1.00 78.75 116 GLY A CA 1
ATOM 948 C C . GLY A 1 116 ? 15.526 -4.121 -1.343 1.00 78.75 116 GLY A C 1
ATOM 949 O O . GLY A 1 116 ? 15.883 -2.968 -1.602 1.00 78.75 116 GLY A O 1
ATOM 950 N N . ALA A 1 117 ? 16.405 -5.092 -1.108 1.00 70.56 117 ALA A N 1
ATOM 951 C CA . ALA A 1 117 ? 17.833 -4.867 -1.229 1.00 70.56 117 ALA A CA 1
ATOM 952 C C . ALA A 1 117 ? 18.196 -4.745 -2.715 1.00 70.56 117 ALA A C 1
ATOM 954 O O . ALA A 1 117 ? 17.984 -5.672 -3.498 1.00 70.56 117 ALA A O 1
ATOM 955 N N . LYS A 1 118 ? 18.733 -3.591 -3.117 1.00 70.94 118 LYS A N 1
ATOM 956 C CA . LYS A 1 118 ? 19.247 -3.391 -4.479 1.00 70.94 118 LYS A CA 1
ATOM 957 C C . LYS A 1 118 ? 20.609 -4.051 -4.613 1.00 70.94 118 LYS A C 1
ATOM 959 O O . LYS A 1 118 ? 21.360 -4.080 -3.652 1.00 70.94 118 LYS A O 1
ATOM 964 N N . LEU A 1 119 ? 20.966 -4.536 -5.794 1.00 75.75 119 LEU A N 1
ATOM 965 C CA . LEU A 1 119 ? 22.345 -4.948 -6.056 1.00 75.75 119 LEU A CA 1
ATOM 966 C C . LEU A 1 119 ? 23.223 -3.701 -6.243 1.00 75.75 119 LEU A C 1
ATOM 968 O O . LEU A 1 119 ? 22.830 -2.776 -6.954 1.00 75.75 119 LEU A O 1
ATOM 972 N N . MET A 1 120 ? 24.393 -3.669 -5.608 1.00 77.44 120 MET A N 1
ATOM 973 C CA . MET A 1 120 ? 25.384 -2.599 -5.751 1.00 77.44 120 MET A CA 1
ATOM 974 C C . MET A 1 120 ? 26.781 -3.182 -5.951 1.00 77.44 120 MET A C 1
ATOM 976 O O . MET A 1 120 ? 27.058 -4.289 -5.503 1.00 77.44 120 MET A O 1
ATOM 980 N N . GLU A 1 121 ? 27.656 -2.442 -6.618 1.00 82.19 121 GLU A N 1
ATOM 981 C CA . GLU A 1 121 ? 29.062 -2.814 -6.771 1.00 82.19 121 GLU A CA 1
ATOM 982 C C . GLU A 1 121 ? 29.844 -2.394 -5.513 1.00 82.19 121 GLU A C 1
ATOM 984 O O . GLU A 1 121 ? 29.705 -1.261 -5.047 1.00 82.19 121 GLU A O 1
ATOM 989 N N . ASP A 1 122 ? 30.609 -3.314 -4.920 1.00 82.69 122 ASP A N 1
ATOM 990 C CA . ASP A 1 122 ? 31.504 -3.021 -3.797 1.00 82.69 122 ASP A CA 1
ATOM 991 C C . ASP A 1 122 ? 32.812 -2.347 -4.264 1.00 82.69 122 ASP A C 1
ATOM 993 O O . ASP A 1 122 ? 33.073 -2.192 -5.456 1.00 82.69 122 ASP A O 1
ATOM 997 N N . GLU A 1 123 ? 33.672 -1.955 -3.319 1.00 86.50 123 GLU A N 1
ATOM 998 C CA . GLU A 1 123 ? 34.970 -1.317 -3.610 1.00 86.50 123 GLU A CA 1
ATOM 999 C C . GLU A 1 123 ? 35.925 -2.196 -4.446 1.00 86.50 123 GLU A C 1
ATOM 1001 O O . GLU A 1 123 ? 36.914 -1.697 -4.983 1.00 86.50 123 GLU A O 1
ATOM 1006 N N . ASN A 1 124 ? 35.638 -3.496 -4.565 1.00 88.62 124 ASN A N 1
ATOM 1007 C CA . ASN A 1 124 ? 36.425 -4.474 -5.311 1.00 88.62 124 ASN A CA 1
ATOM 1008 C C . ASN A 1 124 ? 35.793 -4.839 -6.667 1.00 88.62 124 ASN A C 1
ATOM 1010 O O . ASN A 1 124 ? 36.323 -5.705 -7.364 1.00 88.62 124 ASN A O 1
ATOM 1014 N N . GLY A 1 125 ? 34.673 -4.216 -7.039 1.00 86.50 125 GLY A N 1
ATOM 1015 C CA . GLY A 1 125 ? 33.956 -4.506 -8.277 1.00 86.50 125 GLY A CA 1
ATOM 1016 C C . GLY A 1 125 ? 32.990 -5.696 -8.206 1.00 86.50 125 GLY A C 1
ATOM 1017 O O . GLY A 1 125 ? 32.495 -6.150 -9.239 1.00 86.50 125 GLY A O 1
ATOM 1018 N N . ASN A 1 126 ? 32.721 -6.250 -7.018 1.00 91.00 126 ASN A N 1
ATOM 1019 C CA . ASN A 1 126 ? 31.773 -7.352 -6.857 1.00 91.00 126 ASN A CA 1
ATOM 1020 C C . ASN A 1 126 ? 30.349 -6.829 -6.705 1.00 91.00 126 ASN A C 1
ATOM 1022 O O . ASN A 1 126 ? 30.092 -5.903 -5.939 1.00 91.00 126 ASN A O 1
ATOM 1026 N N . ILE A 1 127 ? 29.398 -7.499 -7.351 1.00 83.31 127 ILE A N 1
ATOM 1027 C CA . ILE A 1 127 ? 27.978 -7.237 -7.127 1.00 83.31 127 ILE A CA 1
ATOM 1028 C C . ILE A 1 127 ? 27.563 -7.844 -5.784 1.00 83.31 127 ILE A C 1
ATOM 1030 O O . ILE A 1 127 ? 27.518 -9.063 -5.622 1.00 83.31 127 ILE A O 1
ATOM 1034 N N . VAL A 1 128 ? 27.249 -6.983 -4.823 1.00 79.62 128 VAL A N 1
ATOM 1035 C CA . VAL A 1 128 ? 26.800 -7.332 -3.474 1.00 79.62 128 VAL A CA 1
ATOM 1036 C C . VAL A 1 128 ? 25.383 -6.823 -3.221 1.00 79.62 128 VAL A C 1
ATOM 1038 O O . VAL A 1 128 ? 24.866 -5.954 -3.923 1.00 79.62 128 VAL A O 1
ATOM 1041 N N . SER A 1 129 ? 24.743 -7.356 -2.181 1.00 73.94 129 SER A N 1
ATOM 1042 C CA . SER A 1 129 ? 23.472 -6.821 -1.698 1.00 73.94 129 SER A CA 1
ATOM 1043 C C . SER A 1 129 ? 23.696 -5.445 -1.070 1.00 73.94 129 SER A C 1
ATOM 1045 O O . SER A 1 129 ? 24.433 -5.293 -0.096 1.00 73.94 129 SER A O 1
ATOM 1047 N N . GLY A 1 130 ? 23.053 -4.442 -1.641 1.00 66.62 130 GLY A N 1
ATOM 1048 C CA . GLY A 1 130 ? 23.030 -3.066 -1.184 1.00 66.62 130 GLY A CA 1
ATOM 1049 C C . GLY A 1 130 ? 22.085 -2.826 -0.021 1.00 66.62 130 GLY A C 1
ATOM 1050 O O . GLY A 1 130 ? 21.275 -3.676 0.354 1.00 66.62 130 GLY A O 1
ATOM 1051 N N . LYS A 1 131 ? 22.214 -1.639 0.578 1.00 64.81 131 LYS A N 1
ATOM 1052 C CA . LYS A 1 131 ? 21.300 -1.191 1.631 1.00 64.81 131 LYS A CA 1
ATOM 1053 C C . LYS A 1 131 ? 19.931 -0.882 1.034 1.00 64.81 131 LYS A C 1
ATOM 1055 O O . LYS A 1 131 ? 19.837 -0.363 -0.076 1.00 64.81 131 LYS A O 1
ATOM 1060 N N . TYR A 1 132 ? 18.894 -1.168 1.811 1.00 68.94 132 TYR A N 1
ATOM 1061 C CA . TYR A 1 132 ? 17.538 -0.713 1.536 1.00 68.94 132 TYR A CA 1
ATOM 1062 C C . TYR A 1 132 ? 17.516 0.813 1.425 1.00 68.94 132 TYR A C 1
ATOM 1064 O O . TYR A 1 132 ? 18.090 1.500 2.273 1.00 68.94 132 TYR A O 1
ATOM 1072 N N . GLU A 1 133 ? 16.876 1.336 0.381 1.00 75.38 133 GLU A N 1
ATOM 1073 C CA . GLU A 1 133 ? 16.724 2.782 0.199 1.00 75.38 133 GLU A CA 1
ATOM 1074 C C . GLU A 1 133 ? 15.777 3.360 1.256 1.00 75.38 133 GLU A C 1
ATOM 1076 O O . GLU A 1 133 ? 16.049 4.415 1.829 1.00 75.38 133 GLU A O 1
ATOM 1081 N N . LYS A 1 134 ? 14.714 2.614 1.577 1.00 86.25 134 LYS A N 1
ATOM 1082 C CA . LYS A 1 134 ? 13.719 2.956 2.597 1.00 86.25 134 LYS A CA 1
ATOM 1083 C C . LYS A 1 134 ? 13.663 1.876 3.676 1.00 86.25 134 LYS A C 1
ATOM 1085 O O . LYS A 1 134 ? 13.984 0.717 3.425 1.00 86.25 134 LYS A O 1
ATOM 1090 N N . ASN A 1 135 ? 13.304 2.254 4.906 1.00 87.38 135 ASN A N 1
ATOM 1091 C CA . ASN A 1 135 ? 13.217 1.314 6.029 1.00 87.38 135 ASN A CA 1
ATOM 1092 C C . ASN A 1 135 ? 11.744 0.973 6.309 1.00 87.38 135 ASN A C 1
ATOM 1094 O O . ASN A 1 135 ? 11.059 1.813 6.895 1.00 87.38 135 ASN A O 1
ATOM 1098 N N . PRO A 1 136 ? 11.283 -0.255 6.005 1.00 89.25 136 PRO A N 1
ATOM 1099 C CA . PRO A 1 136 ? 9.887 -0.653 6.186 1.00 89.25 136 PRO A CA 1
ATOM 1100 C C . PRO A 1 136 ? 9.317 -0.358 7.578 1.00 89.25 136 PRO A C 1
ATOM 1102 O O . PRO A 1 136 ? 8.208 0.148 7.698 1.00 89.25 136 PRO A O 1
ATOM 1105 N N . SER A 1 137 ? 10.106 -0.576 8.638 1.00 87.81 137 SER A N 1
ATOM 1106 C CA . SER A 1 137 ? 9.674 -0.321 10.022 1.00 87.81 137 SER A CA 1
ATOM 1107 C C . SER A 1 137 ? 9.381 1.155 10.321 1.00 87.81 137 SER A C 1
ATOM 1109 O O . SER A 1 137 ? 8.652 1.456 11.264 1.00 87.81 137 SER A O 1
ATOM 1111 N N . LYS A 1 138 ? 9.951 2.077 9.533 1.00 91.31 138 LYS A N 1
ATOM 1112 C CA . LYS A 1 138 ? 9.661 3.513 9.601 1.00 91.31 138 LYS A CA 1
ATOM 1113 C C . LYS A 1 138 ? 8.515 3.891 8.674 1.00 91.31 138 LYS A C 1
ATOM 1115 O O . LYS A 1 138 ? 7.616 4.603 9.106 1.00 91.31 138 LYS A O 1
ATOM 1120 N N . GLU A 1 139 ? 8.550 3.403 7.435 1.00 94.31 139 GLU A N 1
ATOM 1121 C CA . GLU A 1 139 ? 7.542 3.733 6.423 1.00 94.31 139 GLU A CA 1
ATOM 1122 C C . GLU A 1 139 ? 6.149 3.232 6.834 1.00 94.31 139 GLU A C 1
ATOM 1124 O O . GLU A 1 139 ? 5.166 3.951 6.697 1.00 94.31 139 GLU A O 1
ATOM 1129 N N . PHE A 1 140 ? 6.056 2.052 7.450 1.00 94.19 140 PHE A N 1
ATOM 1130 C CA . PHE A 1 140 ? 4.786 1.447 7.865 1.00 94.19 140 PHE A CA 1
ATOM 1131 C C . PHE A 1 140 ? 4.506 1.560 9.368 1.00 94.19 140 PHE A C 1
ATOM 1133 O O . PHE A 1 140 ? 3.719 0.790 9.914 1.00 94.19 140 PHE A O 1
ATOM 1140 N N . PHE A 1 141 ? 5.148 2.491 10.079 1.00 93.69 141 PHE A N 1
ATOM 1141 C CA . PHE A 1 141 ? 4.974 2.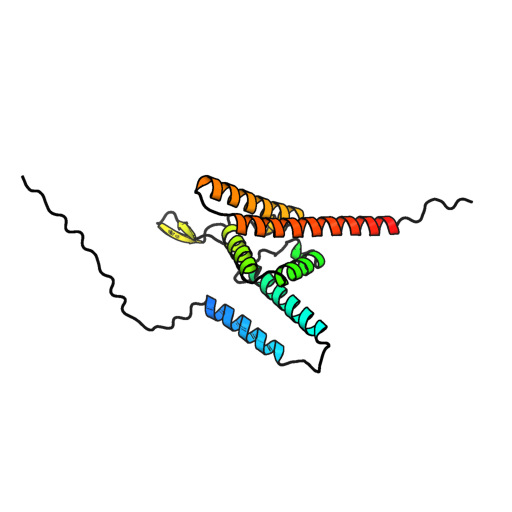635 11.527 1.00 93.69 141 PHE A CA 1
ATOM 1142 C C . PHE A 1 141 ? 3.536 3.011 11.940 1.00 93.69 141 PHE A C 1
ATOM 1144 O O . PHE A 1 141 ? 3.047 2.522 12.963 1.00 93.69 141 PHE A O 1
ATOM 1151 N N . SER A 1 142 ? 2.872 3.865 11.159 1.00 94.50 142 SER A N 1
ATOM 1152 C CA . SER A 1 142 ? 1.492 4.328 11.339 1.00 94.50 142 SER A CA 1
ATOM 1153 C C . SER A 1 142 ? 0.763 4.426 9.989 1.00 94.50 142 SER A C 1
ATOM 1155 O O . SER A 1 142 ? 1.382 4.337 8.926 1.00 94.50 142 SER A O 1
ATOM 1157 N N . ILE A 1 143 ? -0.559 4.640 10.008 1.00 94.69 143 ILE A N 1
ATOM 1158 C CA . ILE A 1 143 ? -1.315 4.937 8.777 1.00 94.69 143 ILE A CA 1
ATOM 1159 C C . ILE A 1 143 ? -0.772 6.203 8.103 1.00 94.69 143 ILE A C 1
ATOM 1161 O O . ILE A 1 143 ? -0.542 6.211 6.900 1.00 94.69 143 ILE A O 1
ATOM 1165 N N . GLU A 1 144 ? -0.480 7.245 8.884 1.00 94.94 144 GLU A N 1
ATOM 1166 C CA . GLU A 1 144 ? 0.087 8.495 8.371 1.00 94.94 144 GLU A CA 1
ATOM 1167 C C . GLU A 1 144 ? 1.463 8.291 7.722 1.00 94.94 144 GLU A C 1
ATOM 1169 O O . GLU A 1 144 ? 1.702 8.792 6.625 1.00 94.94 144 GLU A O 1
ATOM 1174 N N . SER A 1 145 ? 2.364 7.517 8.341 1.00 95.38 145 SER A N 1
ATOM 1175 C CA . SER A 1 145 ? 3.662 7.223 7.721 1.00 95.38 145 SER A CA 1
ATOM 1176 C C . SER A 1 145 ? 3.498 6.423 6.427 1.00 95.38 145 SER A C 1
ATOM 1178 O O . SER A 1 145 ? 4.212 6.677 5.462 1.00 95.38 145 SER A O 1
ATOM 1180 N N . THR A 1 146 ? 2.515 5.518 6.384 1.00 94.88 146 THR A N 1
ATOM 1181 C CA . THR A 1 146 ? 2.203 4.716 5.195 1.00 94.88 146 THR A CA 1
ATOM 1182 C C . THR A 1 146 ? 1.689 5.596 4.053 1.00 94.88 146 THR A C 1
ATOM 1184 O O . THR A 1 146 ? 2.135 5.445 2.917 1.00 94.88 146 THR A O 1
ATOM 1187 N N . ILE A 1 147 ? 0.812 6.563 4.348 1.00 96.62 147 ILE A N 1
ATOM 1188 C CA . ILE A 1 147 ? 0.364 7.584 3.386 1.00 96.62 147 ILE A CA 1
ATOM 1189 C C . ILE A 1 147 ? 1.570 8.357 2.847 1.00 96.62 147 ILE A C 1
ATOM 1191 O O . ILE A 1 147 ? 1.756 8.428 1.633 1.00 96.62 147 ILE A O 1
ATOM 1195 N N . ASN A 1 148 ? 2.423 8.868 3.741 1.00 97.00 148 ASN A N 1
ATOM 1196 C CA . ASN A 1 148 ? 3.607 9.641 3.366 1.00 97.00 148 ASN A CA 1
ATOM 1197 C C . ASN A 1 148 ? 4.568 8.835 2.480 1.00 97.00 148 ASN A C 1
ATOM 1199 O O . ASN A 1 148 ? 5.133 9.376 1.531 1.00 97.00 148 ASN A O 1
ATOM 1203 N N . TYR A 1 149 ? 4.742 7.540 2.758 1.00 95.69 149 TYR A N 1
ATOM 1204 C CA . TYR A 1 149 ? 5.539 6.648 1.920 1.00 95.69 149 TYR A CA 1
ATOM 1205 C C . TYR A 1 149 ? 5.010 6.617 0.479 1.00 95.69 149 TYR A C 1
ATOM 1207 O O . TYR A 1 149 ? 5.763 6.904 -0.454 1.00 95.69 149 TYR A O 1
ATOM 1215 N N . PHE A 1 150 ? 3.717 6.339 0.283 1.00 95.88 150 PHE A N 1
ATOM 1216 C CA . PHE A 1 150 ? 3.136 6.261 -1.059 1.00 95.88 150 PHE A CA 1
ATOM 1217 C C . PHE A 1 150 ? 3.075 7.624 -1.767 1.00 95.88 150 PHE A C 1
ATOM 1219 O O . PHE A 1 150 ? 3.289 7.684 -2.977 1.00 95.88 150 PHE A O 1
ATOM 1226 N N . GLU A 1 151 ? 2.871 8.725 -1.038 1.00 96.62 151 GLU A N 1
ATOM 1227 C CA . GLU A 1 151 ? 2.967 10.081 -1.596 1.00 96.62 151 GLU A CA 1
ATOM 1228 C C . GLU A 1 151 ? 4.392 10.409 -2.069 1.00 96.62 151 GLU A C 1
ATOM 1230 O O . GLU A 1 151 ? 4.574 10.983 -3.144 1.00 96.62 151 GLU A O 1
ATOM 1235 N N . ASN A 1 152 ? 5.418 9.993 -1.323 1.00 95.06 152 ASN A N 1
ATOM 1236 C CA . ASN A 1 152 ? 6.808 10.145 -1.750 1.00 95.06 152 ASN A CA 1
ATOM 1237 C C . ASN A 1 152 ? 7.106 9.315 -3.007 1.00 95.06 152 ASN A C 1
ATOM 1239 O O . ASN A 1 152 ? 7.700 9.833 -3.949 1.00 95.06 152 ASN A O 1
ATOM 1243 N N . GLU A 1 153 ? 6.649 8.060 -3.064 1.00 93.69 153 GLU A N 1
ATOM 1244 C CA . GLU A 1 153 ? 6.803 7.211 -4.255 1.00 93.69 153 GLU A CA 1
ATOM 1245 C C . GLU A 1 153 ? 6.110 7.797 -5.495 1.00 93.69 153 GLU A C 1
ATOM 1247 O O . GLU A 1 153 ? 6.638 7.702 -6.608 1.00 93.69 153 GLU A O 1
ATOM 1252 N N . LEU A 1 154 ? 4.939 8.413 -5.310 1.00 94.31 154 LEU A N 1
ATOM 1253 C CA . LEU A 1 154 ? 4.207 9.125 -6.355 1.00 94.31 154 LEU A CA 1
ATOM 1254 C C . LEU A 1 154 ? 5.003 10.337 -6.859 1.00 94.31 154 LEU A C 1
ATOM 1256 O O . LEU A 1 154 ? 5.162 10.508 -8.069 1.00 94.31 154 LEU A O 1
ATOM 1260 N N . ASN A 1 155 ? 5.537 11.150 -5.946 1.00 93.56 155 ASN A N 1
ATOM 1261 C CA . ASN A 1 155 ? 6.337 12.323 -6.292 1.00 93.56 155 ASN A CA 1
ATOM 1262 C C . ASN A 1 155 ? 7.611 11.931 -7.053 1.00 93.56 155 ASN A C 1
ATOM 1264 O O . ASN A 1 155 ? 7.885 12.493 -8.112 1.00 93.56 155 ASN A O 1
ATOM 1268 N N . GLU A 1 156 ? 8.343 10.922 -6.575 1.00 91.56 156 GLU A N 1
ATOM 1269 C CA . GLU A 1 156 ? 9.538 10.396 -7.245 1.00 91.56 156 GLU A CA 1
ATOM 1270 C C . GLU A 1 156 ? 9.225 9.891 -8.662 1.00 91.56 156 GLU A C 1
ATOM 1272 O O . GLU A 1 156 ? 9.974 10.157 -9.607 1.00 91.56 156 GLU A O 1
ATOM 1277 N N . LEU A 1 157 ? 8.093 9.200 -8.835 1.00 91.38 157 LEU A N 1
ATOM 1278 C CA . LEU A 1 157 ? 7.637 8.716 -10.137 1.00 91.38 157 LEU A CA 1
ATOM 1279 C C . LEU A 1 157 ? 7.336 9.874 -11.103 1.00 91.38 157 LEU A C 1
ATOM 1281 O O . LEU A 1 157 ? 7.801 9.856 -12.245 1.00 91.38 157 LEU A O 1
ATOM 1285 N N . ILE A 1 158 ? 6.588 10.883 -10.647 1.00 91.81 158 ILE A N 1
ATOM 1286 C CA . ILE A 1 158 ? 6.231 12.064 -11.447 1.00 91.81 158 ILE A CA 1
ATOM 1287 C C . ILE A 1 158 ? 7.490 12.847 -11.838 1.00 91.81 158 ILE A C 1
ATOM 1289 O O . ILE A 1 158 ? 7.654 13.241 -12.997 1.00 91.81 158 ILE A O 1
ATOM 1293 N N . GLU A 1 159 ? 8.409 13.060 -10.896 1.00 92.12 159 GLU A N 1
ATOM 1294 C CA . GLU A 1 159 ? 9.665 13.755 -11.169 1.00 92.12 159 GLU A CA 1
ATOM 1295 C C . GLU A 1 159 ? 10.553 12.982 -12.145 1.00 92.12 159 GLU A C 1
ATOM 1297 O O . GLU A 1 159 ? 11.135 13.588 -13.051 1.00 92.12 159 GLU A O 1
ATOM 1302 N N . GLY A 1 160 ? 10.621 11.657 -12.004 1.00 88.88 160 GLY A N 1
ATOM 1303 C CA . GLY A 1 160 ? 11.331 10.770 -12.920 1.00 88.88 160 GLY A CA 1
ATOM 1304 C C . GLY A 1 160 ? 10.786 10.858 -14.345 1.00 88.88 160 GLY A C 1
ATOM 1305 O O . GLY A 1 160 ? 11.554 11.119 -15.274 1.00 88.88 160 GLY A O 1
ATOM 1306 N N . ALA A 1 161 ? 9.468 10.729 -14.519 1.00 91.44 161 ALA A N 1
ATOM 1307 C CA . ALA A 1 161 ? 8.809 10.833 -15.823 1.00 91.44 161 ALA A CA 1
ATOM 1308 C C . ALA A 1 161 ? 9.018 12.214 -16.463 1.00 91.44 161 ALA A C 1
ATOM 1310 O O . ALA A 1 161 ? 9.345 12.315 -17.646 1.00 91.44 161 ALA A O 1
ATOM 1311 N N . ARG A 1 162 ? 8.933 13.287 -15.665 1.00 91.38 162 ARG A N 1
ATOM 1312 C CA . ARG A 1 162 ? 9.224 14.654 -16.121 1.00 91.38 162 ARG A CA 1
ATOM 1313 C C . ARG A 1 162 ? 10.672 14.813 -16.592 1.00 91.38 162 ARG A C 1
ATOM 1315 O O . ARG A 1 162 ? 10.920 15.525 -17.561 1.00 91.38 162 ARG A O 1
ATOM 1322 N N . LYS A 1 163 ? 11.631 14.204 -15.888 1.00 92.81 163 LYS A N 1
ATOM 1323 C CA . LYS A 1 163 ? 13.069 14.381 -16.140 1.00 92.81 163 LYS A CA 1
ATOM 1324 C C . LYS A 1 163 ? 13.580 13.554 -17.317 1.00 92.81 163 LYS A C 1
ATOM 1326 O O . LYS A 1 163 ? 14.407 14.047 -18.079 1.00 92.81 163 LYS A O 1
ATOM 1331 N N . PHE A 1 164 ? 13.135 12.309 -17.436 1.00 90.12 164 PHE A N 1
ATOM 1332 C CA . PHE A 1 164 ? 13.670 11.355 -18.412 1.00 90.12 164 PHE A CA 1
ATOM 1333 C C . PHE A 1 164 ? 12.730 11.101 -19.595 1.00 90.12 164 PHE A C 1
ATOM 1335 O O . PHE A 1 164 ? 13.135 10.462 -20.565 1.00 90.12 164 PHE A O 1
ATOM 1342 N N . GLY A 1 165 ? 11.513 11.648 -19.550 1.00 81.81 165 GLY A N 1
ATOM 1343 C CA . GLY A 1 165 ? 10.449 11.317 -20.488 1.00 81.81 165 GLY A CA 1
ATOM 1344 C C . GLY A 1 165 ? 9.835 9.950 -20.172 1.00 81.81 165 GLY A C 1
ATOM 1345 O O . GLY A 1 165 ? 10.477 9.070 -19.603 1.00 81.81 165 GLY A O 1
ATOM 1346 N N . GLY A 1 166 ? 8.565 9.779 -20.530 1.00 88.25 166 GLY A N 1
ATOM 1347 C CA . GLY A 1 166 ? 7.803 8.556 -20.280 1.00 88.25 166 GLY A CA 1
ATOM 1348 C C . GLY A 1 166 ? 6.373 8.863 -19.852 1.00 88.25 166 GLY A C 1
ATOM 1349 O O . GLY A 1 166 ? 6.078 9.969 -19.403 1.00 88.25 166 GLY A O 1
ATOM 1350 N N . ASP A 1 167 ? 5.489 7.881 -20.009 1.00 90.06 167 ASP A N 1
ATOM 1351 C CA . ASP A 1 167 ? 4.121 7.952 -19.504 1.00 90.06 167 ASP A CA 1
ATOM 1352 C C . ASP A 1 167 ? 4.038 7.204 -18.170 1.00 90.06 167 ASP A C 1
ATOM 1354 O O . ASP A 1 167 ? 4.122 5.976 -18.128 1.00 90.06 167 ASP A O 1
ATOM 1358 N N . SER A 1 168 ? 3.912 7.952 -17.073 1.00 91.31 168 SER A N 1
ATOM 1359 C CA . SER A 1 168 ? 3.720 7.389 -15.735 1.00 91.31 168 SER A CA 1
ATOM 1360 C C . SER A 1 168 ? 2.255 7.348 -15.306 1.00 91.31 168 SER A C 1
ATOM 1362 O O . SER A 1 168 ? 1.985 6.931 -14.184 1.00 91.31 168 SER A O 1
ATOM 1364 N N . SER A 1 169 ? 1.312 7.766 -16.159 1.00 93.44 169 SER A N 1
ATOM 1365 C CA . SER A 1 169 ? -0.074 8.058 -15.764 1.00 93.44 169 SER A CA 1
ATOM 1366 C C . SER A 1 169 ? -0.757 6.866 -15.104 1.00 93.44 169 SER A C 1
ATOM 1368 O O . SER A 1 169 ? -1.406 7.028 -14.076 1.00 93.44 169 SER A O 1
ATOM 1370 N N . TYR A 1 170 ? -0.560 5.662 -15.650 1.00 94.25 170 TYR A N 1
ATOM 1371 C CA . TYR A 1 170 ? -1.137 4.440 -15.089 1.00 94.25 170 TYR A CA 1
ATOM 1372 C C . TYR A 1 170 ? -0.676 4.202 -13.647 1.00 94.25 170 TYR A C 1
ATOM 1374 O O . TYR A 1 170 ? -1.488 4.090 -12.733 1.00 94.25 170 TYR A O 1
ATOM 1382 N N . MET A 1 171 ? 0.640 4.187 -13.432 1.00 93.12 171 MET A N 1
ATOM 1383 C CA . MET A 1 171 ? 1.215 3.927 -12.115 1.00 93.12 171 MET A CA 1
ATOM 1384 C C . MET A 1 171 ? 0.959 5.088 -11.143 1.00 93.12 171 MET A C 1
ATOM 1386 O O . MET A 1 171 ? 0.747 4.860 -9.957 1.00 93.12 171 MET A O 1
ATOM 1390 N N . THR A 1 172 ? 0.926 6.331 -11.632 1.00 94.25 172 THR A N 1
ATOM 1391 C CA . THR A 1 172 ? 0.536 7.503 -10.839 1.00 94.25 172 THR A CA 1
ATOM 1392 C C . THR A 1 172 ? -0.904 7.375 -10.341 1.00 94.25 172 THR A C 1
ATOM 1394 O O . THR A 1 172 ? -1.146 7.612 -9.160 1.00 94.25 172 THR A O 1
ATOM 1397 N N . ASN A 1 173 ? -1.845 6.958 -11.193 1.00 95.75 173 ASN A N 1
ATOM 1398 C CA . ASN A 1 173 ? -3.232 6.728 -10.784 1.00 95.75 173 ASN A CA 1
ATOM 1399 C C . ASN A 1 173 ? -3.322 5.593 -9.759 1.00 95.75 173 ASN A C 1
ATOM 1401 O O . ASN A 1 173 ? -3.902 5.785 -8.698 1.00 95.75 173 ASN A O 1
ATOM 1405 N N . LEU A 1 174 ? -2.651 4.468 -10.016 1.00 96.25 174 LEU A N 1
ATOM 1406 C CA . LEU A 1 174 ? -2.649 3.331 -9.098 1.00 96.25 174 LEU A CA 1
ATOM 1407 C C . LEU A 1 174 ? -2.098 3.696 -7.710 1.00 96.25 174 LEU A C 1
ATOM 1409 O O . LEU A 1 174 ? -2.694 3.355 -6.692 1.00 96.25 174 LEU A O 1
ATOM 1413 N N . LEU A 1 175 ? -0.979 4.423 -7.641 1.00 95.44 175 LEU A N 1
ATOM 1414 C CA . LEU A 1 175 ? -0.429 4.883 -6.361 1.00 95.44 175 LEU A CA 1
ATOM 1415 C C . LEU A 1 175 ? -1.321 5.934 -5.689 1.00 95.44 175 LEU A C 1
ATOM 1417 O O . LEU A 1 175 ? -1.416 5.956 -4.464 1.00 95.44 175 LEU A O 1
ATOM 1421 N N . THR A 1 176 ? -2.006 6.769 -6.473 1.00 96.62 176 THR A N 1
ATOM 1422 C CA . THR A 1 176 ? -3.009 7.708 -5.952 1.00 96.62 176 THR A CA 1
ATOM 1423 C C . THR A 1 176 ? -4.171 6.961 -5.297 1.00 96.62 176 THR A C 1
ATOM 1425 O O . THR A 1 176 ? -4.590 7.339 -4.205 1.00 96.62 176 THR A O 1
ATOM 1428 N N . ASP A 1 177 ? -4.645 5.872 -5.902 1.00 96.56 177 ASP A N 1
ATOM 1429 C CA . ASP A 1 177 ? -5.716 5.041 -5.341 1.00 96.56 177 ASP A CA 1
ATOM 1430 C C . ASP A 1 177 ? -5.291 4.376 -4.025 1.00 96.56 177 ASP A C 1
ATOM 1432 O O . ASP A 1 177 ? -6.057 4.371 -3.061 1.00 96.56 177 ASP A O 1
ATOM 1436 N N . VAL A 1 178 ? -4.038 3.913 -3.931 1.00 96.00 178 VAL A N 1
ATOM 1437 C CA . VAL A 1 178 ? -3.472 3.390 -2.675 1.00 96.00 178 VAL A CA 1
ATOM 1438 C C . VAL A 1 178 ? -3.426 4.476 -1.592 1.00 96.00 178 VAL A C 1
ATOM 1440 O O . VAL A 1 178 ? -3.827 4.231 -0.455 1.00 96.00 178 VAL A O 1
ATOM 1443 N N . VAL A 1 179 ? -2.973 5.690 -1.927 1.00 96.81 179 VAL A N 1
ATOM 1444 C CA . VAL A 1 179 ? -2.964 6.832 -0.992 1.00 96.81 179 VAL A CA 1
ATOM 1445 C C . VAL A 1 179 ? -4.379 7.154 -0.510 1.00 96.81 179 VAL A C 1
ATOM 1447 O O . VAL A 1 179 ? -4.593 7.346 0.689 1.00 96.81 179 VAL A O 1
ATOM 1450 N N . ASN A 1 180 ? -5.347 7.193 -1.425 1.00 96.62 180 ASN A N 1
ATOM 1451 C CA . ASN A 1 180 ? -6.740 7.489 -1.103 1.00 96.62 180 ASN A CA 1
ATOM 1452 C C . ASN A 1 180 ? -7.349 6.417 -0.196 1.00 96.62 180 ASN A C 1
ATOM 1454 O O . ASN A 1 180 ? -7.994 6.770 0.786 1.00 96.62 180 ASN A O 1
ATOM 1458 N N . PHE A 1 181 ? -7.066 5.134 -0.442 1.00 95.94 181 PHE A N 1
ATOM 1459 C CA . PHE A 1 181 ? -7.483 4.046 0.443 1.00 95.94 181 PHE A CA 1
ATOM 1460 C C . PHE A 1 181 ? -7.046 4.288 1.896 1.00 95.94 181 PHE A C 1
ATOM 1462 O O . PHE A 1 181 ? -7.867 4.215 2.813 1.00 95.94 181 PHE A O 1
ATOM 1469 N N . PHE A 1 182 ? -5.774 4.631 2.123 1.00 95.62 182 PHE A N 1
ATOM 1470 C CA . PHE A 1 182 ? -5.280 4.873 3.481 1.00 95.62 182 PHE A CA 1
ATOM 1471 C C . PHE A 1 182 ? -5.852 6.148 4.110 1.00 95.62 182 PHE A C 1
ATOM 1473 O O . PHE A 1 182 ? -6.126 6.161 5.311 1.00 95.62 182 PHE A O 1
ATOM 1480 N N . LYS A 1 183 ? -6.079 7.206 3.321 1.00 95.12 183 LYS A N 1
ATOM 1481 C CA . LYS A 1 183 ? -6.747 8.432 3.793 1.00 95.12 183 LYS A CA 1
ATOM 1482 C C . LYS A 1 183 ? -8.196 8.171 4.199 1.00 95.12 183 LYS A C 1
ATOM 1484 O O . LYS A 1 183 ? -8.644 8.671 5.234 1.00 95.12 183 LYS A O 1
ATOM 1489 N N . ASP A 1 184 ? -8.907 7.359 3.426 1.00 93.50 184 ASP A N 1
ATOM 1490 C CA . ASP A 1 184 ? -10.281 6.962 3.723 1.00 93.50 184 ASP A CA 1
ATOM 1491 C C . ASP A 1 184 ? -10.340 6.095 4.984 1.00 93.50 184 ASP A C 1
ATOM 1493 O O . ASP A 1 184 ? -11.195 6.322 5.841 1.00 93.50 184 ASP A O 1
ATOM 1497 N N . TYR A 1 185 ? -9.409 5.147 5.140 1.00 91.88 185 TYR A N 1
ATOM 1498 C CA . TYR A 1 185 ? -9.276 4.353 6.364 1.00 91.88 185 TYR A CA 1
ATOM 1499 C C . TYR A 1 185 ? -9.033 5.246 7.588 1.00 91.88 185 TYR A C 1
ATOM 1501 O O . TYR A 1 185 ? -9.784 5.178 8.560 1.00 91.88 185 TYR A O 1
ATOM 1509 N N . GLN A 1 186 ? -8.049 6.150 7.514 1.00 90.50 186 GLN A N 1
ATOM 1510 C CA . GLN A 1 186 ? -7.731 7.081 8.598 1.00 90.50 186 GLN A CA 1
ATOM 1511 C C . GLN A 1 186 ? -8.938 7.949 8.983 1.00 9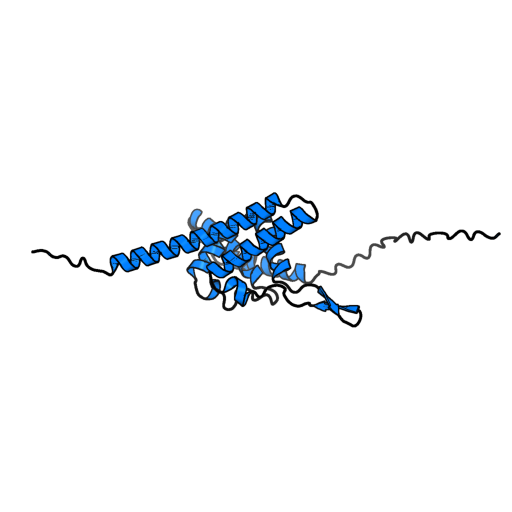0.50 186 GLN A C 1
ATOM 1513 O O . GLN 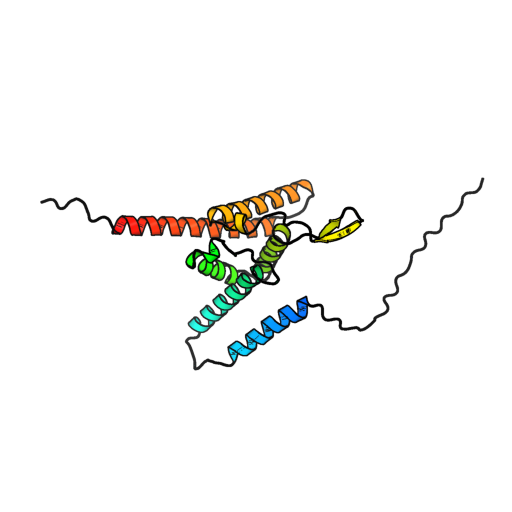A 1 186 ? -9.192 8.177 10.166 1.00 90.50 186 GLN A O 1
ATOM 1518 N N . SER A 1 187 ? -9.690 8.422 7.989 1.00 88.25 187 SER A N 1
ATOM 1519 C CA . SER A 1 187 ? -10.877 9.253 8.208 1.00 88.25 187 SER A CA 1
ATOM 1520 C C . SER A 1 187 ? -11.996 8.473 8.903 1.00 88.25 187 SER A C 1
ATOM 1522 O O . SER A 1 187 ? -12.600 8.986 9.846 1.00 88.25 187 SER A O 1
ATOM 1524 N N . LYS A 1 188 ? -12.241 7.220 8.492 1.00 88.00 188 LYS A N 1
ATOM 1525 C CA . LYS A 1 188 ? -13.228 6.333 9.132 1.00 88.00 188 LYS A CA 1
ATOM 1526 C C . LYS A 1 188 ? -12.863 6.030 10.583 1.00 88.00 188 LYS A C 1
ATOM 1528 O O . LYS A 1 188 ? -13.710 6.170 11.460 1.00 88.00 188 LYS A O 1
ATOM 1533 N N . GLU A 1 189 ? -11.600 5.702 10.859 1.00 83.69 189 GLU A N 1
ATOM 1534 C CA . GLU A 1 189 ? -11.145 5.462 12.233 1.00 83.69 189 GLU A CA 1
ATOM 1535 C C . GLU A 1 189 ? -11.319 6.691 13.130 1.00 83.69 189 GLU A C 1
ATOM 1537 O O . GLU A 1 189 ? -11.725 6.577 14.288 1.00 83.69 189 GLU A O 1
ATOM 1542 N N . GLN A 1 190 ? -11.032 7.888 12.614 1.00 78.25 190 GLN A N 1
ATOM 1543 C CA . GLN A 1 190 ? -11.266 9.124 13.359 1.00 78.25 190 GLN A CA 1
ATOM 1544 C C . GLN A 1 190 ? -12.754 9.311 13.664 1.00 78.25 190 GLN A C 1
ATOM 1546 O O . GLN A 1 190 ? -13.108 9.600 14.808 1.00 78.25 190 GLN A O 1
ATOM 1551 N N . GLU A 1 191 ? -13.632 9.109 12.680 1.00 78.50 191 GLU A N 1
ATOM 1552 C CA . GLU A 1 191 ? -15.081 9.221 12.859 1.00 78.50 191 GLU A CA 1
ATOM 1553 C C . GLU A 1 191 ? -15.614 8.239 13.916 1.00 78.50 191 GLU A C 1
ATOM 1555 O O . GLU A 1 191 ? -16.386 8.631 14.797 1.00 78.50 191 GLU A O 1
ATOM 1560 N N . ASP A 1 192 ? -15.172 6.983 13.883 1.00 76.31 192 ASP A N 1
ATOM 1561 C CA . ASP A 1 192 ? -15.604 5.955 14.832 1.00 76.31 192 ASP A CA 1
ATOM 1562 C C . ASP A 1 192 ? -15.087 6.225 16.256 1.00 76.31 192 ASP A C 1
ATOM 1564 O O . ASP A 1 192 ? -15.824 6.062 17.239 1.00 76.31 192 ASP A O 1
ATOM 1568 N N . ASN A 1 193 ? -13.870 6.758 16.387 1.00 71.50 193 ASN A N 1
ATOM 1569 C CA . ASN A 1 193 ? -13.345 7.250 17.662 1.00 71.50 193 ASN A CA 1
ATOM 1570 C C . ASN A 1 193 ? -14.165 8.436 18.209 1.00 71.50 193 ASN A C 1
ATOM 1572 O O . ASN A 1 193 ? -14.459 8.496 19.406 1.00 71.50 193 ASN A O 1
ATOM 1576 N N . TYR A 1 194 ? -14.613 9.362 17.355 1.00 65.62 194 TYR A N 1
ATOM 1577 C CA . TYR A 1 194 ? -15.495 10.455 17.779 1.00 65.62 194 TYR A CA 1
ATOM 1578 C C . TYR A 1 194 ? -16.881 9.960 18.214 1.00 65.62 194 TYR A C 1
ATOM 1580 O O . TYR A 1 194 ? -17.402 10.419 19.235 1.00 65.62 194 TYR A O 1
ATOM 1588 N N . LYS A 1 195 ? -17.478 9.008 17.488 1.00 69.06 195 LYS A N 1
ATOM 1589 C CA . LYS A 1 195 ? -18.785 8.420 17.837 1.00 69.06 195 LYS A CA 1
ATOM 1590 C C . LYS A 1 195 ? -18.748 7.686 19.177 1.00 69.06 195 LYS A C 1
ATOM 1592 O O . LYS A 1 195 ? -19.667 7.825 19.984 1.00 69.06 195 LYS A O 1
ATOM 1597 N N . THR A 1 196 ? -17.686 6.929 19.438 1.00 66.94 196 THR A N 1
ATOM 1598 C CA . THR A 1 196 ? -17.516 6.200 20.705 1.00 66.94 196 THR A CA 1
ATOM 1599 C C . THR A 1 196 ? -17.294 7.142 21.893 1.00 66.94 196 THR A C 1
ATOM 1601 O O . THR A 1 196 ? -17.864 6.914 22.961 1.00 66.94 196 THR A O 1
ATOM 1604 N N . LEU A 1 197 ? -16.565 8.249 21.715 1.00 64.62 197 LEU A N 1
ATOM 1605 C CA . LEU A 1 197 ? -16.428 9.301 22.733 1.00 64.62 197 LEU A CA 1
ATOM 1606 C C . LEU A 1 197 ? -17.744 10.058 22.986 1.00 64.62 197 LEU A C 1
ATOM 1608 O O . LEU A 1 197 ? -18.071 10.350 24.136 1.00 64.62 197 LEU A O 1
ATOM 1612 N N . GLY A 1 198 ? -18.522 10.336 21.936 1.00 58.84 198 GLY A N 1
ATOM 1613 C CA . GLY A 1 198 ? -19.827 10.999 22.035 1.00 58.84 198 GLY A CA 1
ATOM 1614 C C . GLY A 1 198 ? -20.890 10.172 22.766 1.00 58.84 198 GLY A C 1
ATOM 1615 O O . GLY A 1 198 ? -21.712 10.738 23.481 1.00 58.84 198 GLY A O 1
ATOM 1616 N N . ASN A 1 199 ? -20.839 8.841 22.654 1.00 56.16 199 ASN A N 1
ATOM 1617 C CA . ASN A 1 199 ? -21.768 7.930 23.334 1.00 56.16 199 ASN A CA 1
ATOM 1618 C C . ASN A 1 199 ? -21.434 7.677 24.816 1.00 56.16 199 ASN A C 1
ATOM 1620 O O . ASN A 1 199 ? -22.308 7.250 25.567 1.00 56.16 199 ASN A O 1
ATOM 1624 N N . ASN A 1 200 ? -20.198 7.945 25.253 1.00 53.97 200 ASN A N 1
ATOM 1625 C CA . ASN A 1 200 ? -19.760 7.730 26.639 1.00 53.97 200 ASN A CA 1
ATOM 1626 C C . ASN A 1 200 ? -19.932 8.960 27.548 1.00 53.97 200 ASN A C 1
ATOM 1628 O O . ASN A 1 200 ? -19.659 8.872 28.745 1.00 53.97 200 ASN A O 1
ATOM 1632 N N . ASN A 1 201 ? -20.416 10.088 27.019 1.00 48.12 201 ASN A N 1
ATOM 1633 C CA . ASN A 1 201 ? -20.854 11.223 27.828 1.00 48.12 201 ASN A CA 1
ATOM 1634 C C . ASN A 1 201 ? -22.385 11.181 27.981 1.00 48.12 201 ASN A C 1
ATOM 1636 O O . ASN A 1 201 ? -23.093 11.431 27.003 1.00 48.12 201 ASN A O 1
ATOM 1640 N N . PRO A 1 202 ? -22.932 10.914 29.186 1.00 50.25 202 PRO A N 1
ATOM 1641 C CA . PRO A 1 202 ? -24.354 11.114 29.416 1.00 50.25 202 PRO A CA 1
ATOM 1642 C C . PRO A 1 202 ? -24.684 12.601 29.222 1.00 50.25 202 PRO A C 1
ATOM 1644 O O . PRO A 1 202 ? -23.844 13.459 29.518 1.00 50.25 202 PRO A O 1
ATOM 1647 N N . PRO A 1 203 ? -25.897 12.946 28.758 1.00 46.75 203 PRO A N 1
ATOM 1648 C CA . PRO A 1 203 ? -26.291 14.338 28.646 1.00 46.75 203 PRO A CA 1
ATOM 1649 C C . PRO A 1 203 ? -26.219 14.990 30.031 1.00 46.75 203 PRO A C 1
ATOM 1651 O O . PRO A 1 203 ? -26.947 14.624 30.951 1.00 46.75 203 PRO A O 1
ATOM 1654 N N . LEU A 1 204 ? -25.357 15.998 30.164 1.00 52.59 204 LEU A N 1
ATOM 1655 C CA . LEU A 1 204 ? -25.182 16.828 31.364 1.00 52.59 204 LEU A CA 1
ATOM 1656 C C . LEU A 1 204 ? -26.364 17.787 31.615 1.00 52.59 204 LEU A C 1
ATOM 1658 O O . LEU A 1 204 ? -26.225 18.800 32.294 1.00 52.59 204 LEU A O 1
ATOM 1662 N N . PHE A 1 205 ? -27.540 17.466 31.080 1.00 56.59 205 PHE A N 1
ATOM 1663 C CA . PHE A 1 205 ? -28.772 18.206 31.298 1.00 56.59 205 PHE A CA 1
ATOM 1664 C C . PHE A 1 205 ? -29.946 17.241 31.456 1.00 56.59 205 PHE A C 1
ATOM 1666 O O . PHE A 1 205 ? -30.688 16.974 30.518 1.00 56.59 205 PHE A O 1
ATOM 1673 N N . SER A 1 206 ? -30.135 16.778 32.690 1.00 44.78 206 SER A N 1
ATOM 1674 C CA . SER A 1 206 ? -31.476 16.605 33.241 1.00 44.78 206 SER A CA 1
ATOM 1675 C C . SER A 1 206 ? -31.839 17.910 33.954 1.00 44.78 206 SER A C 1
ATOM 1677 O O . SER A 1 206 ? -31.5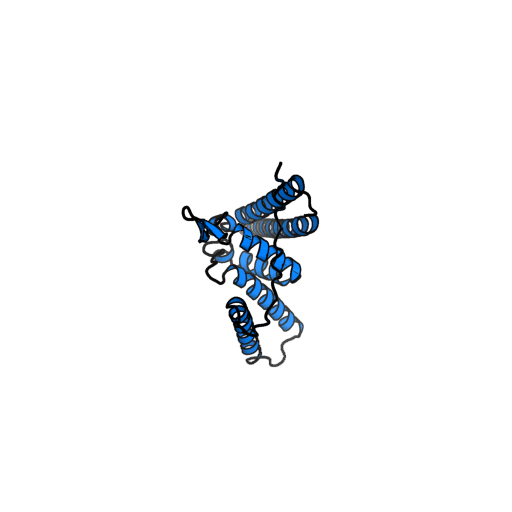01 18.097 35.119 1.00 44.78 206 SER A O 1
ATOM 1679 N N . LYS A 1 207 ? -32.453 18.837 33.217 1.00 51.75 207 LYS A N 1
ATOM 1680 C CA . LYS A 1 207 ? -33.479 19.742 33.762 1.00 51.75 207 LYS A CA 1
ATOM 1681 C C . LYS A 1 207 ? -34.779 18.928 33.702 1.00 51.75 207 LYS A C 1
ATOM 1683 O O . LYS A 1 207 ? -35.020 18.323 32.661 1.00 51.75 207 LYS A O 1
ATOM 1688 N N . ASP A 1 208 ? -35.584 18.756 34.739 1.00 49.94 208 ASP A N 1
ATOM 1689 C CA . ASP A 1 208 ? -35.867 19.542 35.943 1.00 49.94 208 ASP A CA 1
ATOM 1690 C C . ASP A 1 208 ? -36.205 18.603 37.118 1.00 49.94 208 ASP A C 1
ATOM 1692 O O . ASP A 1 208 ? -36.673 17.469 36.847 1.00 49.94 208 ASP A O 1
#

Foldseek 3Di:
DDDDDDDDDDDDDDPDDDPDPPPDPVNVVVVVVVVVVVVVVVPDDPDDPPVVVVVVVLLVQLVVLVCVCCPDPNNLCVLFPLVVDVVVVSLSSNVSSPDDPVLSVLVVVLCCVQQNFDFDQDPVRDTDTHDRNDRSNQCRNDLVSVLVVLVVSLVVLVVCCVPPNDDCPVVNVSSVVVSVSSVVVVVVVVVVVVVVVVVPDDPPDPDD

Sequence (208 aa):
MNITETQQRYTSYQTQSNNSTSKTQSNNDFSSALENFESYKAEKSTKADSKEEEYDEKYQLGLLRYNAFQDGGNKWFENSVFEKDQNAKNEFINYLSNLPVEDYMLINGKLHSSLGAKLMEDENGNIVSGKYEKNPSKEFFSIESTINYFENELNELIEGARKFGGDSSYMTNLLTDVVNFFKDYQSKEQEDNYKTLGNNNPPLFSKD

Organism: NCBI:txid663364

Secondary structure (DSSP, 8-state):
------------------------HHHHHHHHHHHHHHHHHTS--S---HHHHHHHHHHHHHHHHHHHTTSTT--TTTTSHHHH-HHHHHHHHHHHHHS-HHHHHHHHHHHHHHHSPPEEE-TTS-EEEPPPSS-HHHHTSSHHHHHHHHHHHHHHHHHHHHHH----HHHHHHHHHHHHHHHHHHHHHHHHHHHHHHHTS--S----

pLDDT: mean 74.53, std 21.63, range [29.83, 97.0]